Protein AF-A0AAP7LUZ5-F1 (afdb_monomer)

InterPro domains:
  IPR003675 CAAX prenyl protease 2/Lysostaphin resistance protein A-like domain [PF02517] (122-226)
  IPR052710 CAAX motif-specific protease [PTHR36435] (30-235)

Foldseek 3Di:
DQLVLLVVLLVLLVVLLCVLVCCLLPVCPVLDLVSLVVSLVSLVVSLVVSVVSLCVSCVSVPNLPDPPPDFAFPPVVLLVVLLVLLCCLVPPVCVVQPQPDDAPLLVVLLVDLVPDDLVSSLSRQQARSLSSLLSNLARSLLSNLSSVLSSPDDDDDPVSSVVSSVVSLVVSLQSQLQVQLCSSCVVVVRNSNSRSRSSLSNSLSVSCVVNVDSVSSSNSSSLVRVLSSLCSCVVSPVDPDSVSVVSVVVSVVSNVVVVVVVCVVCVVVVVVLVVVLCVVPVPDPDDPVVSVVVSVVSVVVVVSVVRTDD

Sequence (310 aa):
MTKNKLNNSAIFNMYSLIVVAFIYIFGNNNNNIWTLTGITLMAIWFFQLNQNKTKESLNEYRPMLPKREYIKIKKRYLIWIVVVTFFVKNGLLKYWFQSPSSPSNENGVEKYTADTPLFEAMMNISFLSPIVEEIIFRGLLLLVCVSIITAIARFKTNTQEKIIRNLSIGIFIVLSTLLFGLAHVIKGGDYVNIAPYAMAGAVFSILYVLTKTLLAPILLHMINNGLSTFAQYHEIGKLNFDMAVIMLCCLVAYMVITILWWGMKHSKSLDKTLNDIDKRYKNSEMSRRTAIKKIYIDITSYIKQQMITR

Solvent-accessible surface area (backbone atoms only — not comparable to full-atom values): 16382 Å² total; per-residue (Å²): 132,66,68,64,48,31,46,50,37,22,52,51,25,46,50,48,36,52,50,49,50,49,47,54,72,65,59,54,76,77,76,44,64,67,56,49,49,53,52,32,54,50,43,53,51,50,44,54,53,44,53,50,49,45,50,56,37,28,64,76,69,55,58,70,62,78,67,88,83,49,74,38,69,39,70,76,55,47,53,53,53,31,53,53,49,46,49,45,45,69,67,54,47,38,78,80,39,59,63,92,58,89,45,54,55,54,56,51,49,51,60,51,53,74,80,43,57,69,68,59,44,44,46,41,60,15,47,41,44,30,48,39,48,42,41,43,51,47,50,30,42,41,50,26,38,44,31,45,53,53,59,71,54,83,81,88,48,74,68,56,50,54,52,50,44,52,48,30,51,52,51,31,37,53,52,25,10,52,53,45,8,46,65,60,15,66,86,65,70,34,63,86,48,25,58,46,40,23,50,51,20,38,53,38,38,50,44,26,68,75,65,71,36,70,63,47,33,26,51,39,43,22,52,54,36,39,36,52,51,33,42,51,38,26,76,74,66,77,33,99,56,60,52,26,61,53,52,50,51,50,53,52,50,50,52,53,55,50,49,53,52,51,47,66,76,40,38,73,60,48,54,51,52,52,52,54,47,48,59,60,52,75,79,40,98,64,54,70,70,59,47,52,53,50,53,51,51,54,53,51,50,50,52,51,58,73,41,39,41,124

Mean predicted aligned error: 6.51 Å

Radius of gyration: 22.61 Å; Cα contacts (8 Å, |Δi|>4): 299; chains: 1; bounding box: 52×59×58 Å

Nearest PDB structures (foldseek):
  6h2f-assembly1_G  TM=1.710E-01  e=3.068E+00  Aeromonas hydrophila subsp. hydrophila AL09-71
  7n6g-assembly1_3U  TM=1.838E-01  e=4.726E+00  Chlamydomonas reinhardtii
  7a0g-assembly1_GGG  TM=1.308E-01  e=2.267E+00  Serratia marcescens

Secondary structure (DSSP, 8-state):
-HHHHHHHHHHHHHHHHHHHHHHHHHHGGG--HHHHHHHHHHHHHHHHHHHHHHHHHHHHT---SPPS---EEPHHHHHHHHHHHHHIIIIIIHHHS--SS--HHHHHHHHHHHHS-HHHHIIIIIIIHHHHHHIIIIIIHHHHHHHHHHHH----SHHHHHHHHHHHHHHHHHHHHHHHHHHHHTTTT-GGGHHHHHHHHHHHHHHHHHH-STHHHHHHHHHHHHHHHHHHHHHTTS-SS-HHHHHHHHHHHHHHHHHHHHHHHHHHHHHHHHHHHHHHHHTS---HHHHHHHHHHHHHHHHHHHHEE-

pLDDT: mean 87.43, std 10.98, range [44.12, 98.38]

Structure (mmCIF, N/CA/C/O backbone):
data_AF-A0AAP7LUZ5-F1
#
_entry.id   AF-A0AAP7LUZ5-F1
#
loop_
_atom_site.group_PDB
_atom_site.id
_atom_site.type_symbol
_atom_site.label_atom_id
_atom_site.label_alt_id
_atom_site.label_comp_id
_atom_site.label_asym_id
_atom_site.label_entity_id
_atom_site.label_seq_id
_atom_site.pdbx_PDB_ins_code
_atom_site.Cartn_x
_atom_site.Cartn_y
_atom_site.Cartn_z
_atom_site.occupancy
_atom_site.B_iso_or_equiv
_atom_site.auth_seq_id
_atom_site.auth_comp_id
_atom_site.auth_asym_id
_atom_site.auth_atom_id
_atom_site.pdbx_PDB_model_num
ATOM 1 N N . MET A 1 1 ? -19.124 29.855 9.923 1.00 50.66 1 MET A N 1
ATOM 2 C CA . MET A 1 1 ? -17.797 29.853 9.260 1.00 50.66 1 MET A CA 1
ATOM 3 C C . MET A 1 1 ? -17.299 28.445 8.859 1.00 50.66 1 MET A C 1
ATOM 5 O O . MET A 1 1 ? -16.196 28.323 8.348 1.00 50.66 1 MET A O 1
ATOM 9 N N . THR A 1 2 ? -18.125 27.395 8.984 1.00 62.50 2 THR A N 1
ATOM 10 C CA . THR A 1 2 ? -17.722 25.971 8.947 1.00 62.50 2 THR A CA 1
ATOM 11 C C . THR A 1 2 ? -17.810 25.287 7.569 1.00 62.50 2 THR A C 1
ATOM 13 O O . THR A 1 2 ? -16.970 24.458 7.236 1.00 62.50 2 THR A O 1
ATOM 16 N N . LYS A 1 3 ? -18.792 25.639 6.723 1.00 66.62 3 LYS A N 1
ATOM 17 C CA . LYS A 1 3 ? -19.000 25.001 5.401 1.00 66.62 3 LYS A CA 1
ATOM 18 C C . LYS A 1 3 ? -17.945 25.398 4.359 1.00 66.62 3 LYS A C 1
ATOM 20 O O . LYS A 1 3 ? -17.498 24.561 3.582 1.00 66.62 3 LYS A O 1
ATOM 25 N N . ASN A 1 4 ? -17.508 26.659 4.376 1.00 78.06 4 ASN A N 1
ATOM 26 C CA . ASN A 1 4 ? -16.521 27.164 3.417 1.00 78.06 4 ASN A CA 1
ATOM 27 C C . ASN A 1 4 ? -15.154 26.495 3.601 1.00 78.06 4 ASN A C 1
ATOM 29 O O . ASN A 1 4 ? -14.524 26.136 2.615 1.00 78.06 4 ASN A O 1
ATOM 33 N N . LYS A 1 5 ? -14.717 26.246 4.842 1.00 78.50 5 LYS A N 1
ATOM 34 C CA . LYS A 1 5 ? -13.450 25.545 5.108 1.00 78.50 5 LYS A CA 1
ATOM 35 C C . LYS A 1 5 ? -13.455 24.108 4.584 1.00 78.50 5 LYS A C 1
ATOM 37 O O . LYS A 1 5 ? -12.493 23.691 3.947 1.00 78.50 5 LYS A O 1
ATOM 42 N N . LEU A 1 6 ? -14.552 23.380 4.793 1.00 79.19 6 LEU A N 1
ATOM 43 C CA . LEU A 1 6 ? -14.700 22.008 4.311 1.00 79.19 6 LEU A CA 1
ATOM 44 C C . LEU A 1 6 ? -14.716 21.937 2.778 1.00 79.19 6 LEU A C 1
ATOM 46 O O . LEU A 1 6 ? -14.005 21.117 2.199 1.00 79.19 6 LEU A O 1
ATOM 50 N N . ASN A 1 7 ? -15.453 22.841 2.126 1.00 84.12 7 ASN A N 1
ATOM 51 C CA . ASN A 1 7 ? -15.442 22.971 0.668 1.00 84.12 7 ASN A CA 1
ATOM 52 C C . ASN A 1 7 ? -14.035 23.299 0.148 1.00 84.12 7 ASN A C 1
ATOM 54 O O . ASN A 1 7 ? -13.565 22.660 -0.790 1.00 84.12 7 ASN A O 1
ATOM 58 N N . ASN A 1 8 ? -13.328 24.226 0.798 1.00 87.94 8 ASN A N 1
ATOM 59 C CA . ASN A 1 8 ? -11.958 24.582 0.432 1.00 87.94 8 ASN A CA 1
ATOM 60 C C . ASN A 1 8 ? -10.999 23.395 0.596 1.00 87.94 8 ASN A C 1
ATOM 62 O O . ASN A 1 8 ? -10.154 23.169 -0.266 1.00 87.94 8 ASN A O 1
ATOM 66 N N . SER A 1 9 ? -11.142 22.602 1.664 1.00 88.12 9 SER A N 1
ATOM 67 C CA . SER A 1 9 ? -10.356 21.376 1.842 1.00 88.12 9 SER A CA 1
ATOM 68 C C . SER A 1 9 ? -10.682 20.332 0.777 1.00 88.12 9 SER A C 1
ATOM 70 O O . SER A 1 9 ? -9.773 19.650 0.316 1.00 88.12 9 SER A O 1
ATOM 72 N N . ALA A 1 10 ? -11.947 20.196 0.371 1.00 89.50 10 ALA A N 1
ATOM 73 C CA . ALA A 1 10 ? -12.336 19.270 -0.688 1.00 89.50 10 ALA A CA 1
ATOM 74 C C . ALA A 1 10 ? -11.734 19.663 -2.043 1.00 89.50 10 ALA A C 1
ATOM 76 O O . ALA A 1 10 ? -11.121 18.823 -2.701 1.00 89.50 10 ALA A O 1
ATOM 77 N N . ILE A 1 11 ? -11.827 20.945 -2.405 1.00 92.06 11 ILE A N 1
ATOM 78 C CA . ILE A 1 11 ? -11.224 21.494 -3.626 1.00 92.06 11 ILE A CA 1
ATOM 79 C C . ILE A 1 11 ? -9.702 21.310 -3.601 1.00 92.06 11 ILE A C 1
ATOM 81 O O . ILE A 1 11 ? -9.127 20.843 -4.580 1.00 92.06 11 ILE A O 1
ATOM 85 N N . PHE A 1 12 ? -9.049 21.604 -2.473 1.00 94.00 12 PHE A N 1
ATOM 86 C CA . PHE A 1 12 ? -7.600 21.450 -2.331 1.00 94.00 12 PHE A CA 1
ATOM 87 C C . PHE A 1 12 ? -7.143 19.985 -2.445 1.00 94.00 12 PHE A C 1
ATOM 89 O O . PHE A 1 12 ? -6.177 19.707 -3.159 1.00 94.00 12 PHE A O 1
ATOM 96 N N . ASN A 1 13 ? -7.868 19.046 -1.820 1.00 93.69 13 ASN A N 1
ATOM 97 C CA . ASN A 1 13 ? -7.614 17.605 -1.951 1.00 93.69 13 ASN A CA 1
ATOM 98 C C . ASN A 1 13 ? -7.730 17.153 -3.410 1.00 93.69 13 ASN A C 1
ATOM 100 O O . ASN A 1 13 ? -6.869 16.422 -3.898 1.00 93.69 13 ASN A O 1
ATOM 104 N N . MET A 1 14 ? -8.767 17.611 -4.115 1.00 95.25 14 MET A N 1
ATOM 105 C CA . MET A 1 14 ? -8.997 17.259 -5.515 1.00 95.25 14 MET A CA 1
ATOM 106 C C . MET A 1 14 ? -7.910 17.831 -6.428 1.00 95.25 14 MET A C 1
ATOM 108 O O . MET A 1 14 ? -7.353 17.100 -7.241 1.00 95.25 14 MET A O 1
ATOM 112 N N . TYR A 1 15 ? -7.554 19.105 -6.249 1.00 96.25 15 TYR A N 1
ATOM 113 C CA . TYR A 1 15 ? -6.472 19.740 -6.998 1.00 96.25 15 TYR A CA 1
ATOM 114 C C . TYR A 1 15 ? -5.144 19.011 -6.782 1.00 96.25 15 TYR A C 1
ATOM 116 O O . TYR A 1 15 ? -4.457 18.676 -7.740 1.00 96.25 15 TYR A O 1
ATOM 124 N N . SER A 1 16 ? -4.818 18.687 -5.529 1.00 96.62 16 SER A N 1
ATOM 125 C CA . SER A 1 16 ? -3.589 17.965 -5.192 1.00 96.62 16 SER A CA 1
ATOM 126 C C . SER A 1 16 ? -3.547 16.573 -5.819 1.00 96.62 16 SER A C 1
ATOM 128 O O . SER A 1 16 ? -2.511 16.178 -6.345 1.00 96.62 16 SER A O 1
ATOM 130 N N . LEU A 1 17 ? -4.666 15.838 -5.796 1.00 96.94 17 LEU A N 1
ATOM 131 C CA . LEU A 1 17 ? -4.773 14.536 -6.454 1.00 96.94 17 LEU A CA 1
ATOM 132 C C . LEU A 1 17 ? -4.509 14.657 -7.958 1.00 96.94 17 LEU A C 1
ATOM 134 O O . LEU A 1 17 ? -3.689 13.912 -8.485 1.00 96.94 17 LEU A O 1
ATOM 138 N N . ILE A 1 18 ? -5.173 15.603 -8.629 1.00 96.25 18 ILE A N 1
ATOM 139 C CA . ILE A 1 18 ? -5.043 15.807 -10.077 1.00 96.25 18 ILE A CA 1
ATOM 140 C C . ILE A 1 18 ? -3.617 16.221 -10.438 1.00 96.25 18 ILE A C 1
ATOM 142 O O . ILE A 1 18 ? -3.032 15.630 -11.338 1.00 96.25 18 ILE A O 1
ATOM 146 N N . VAL A 1 19 ? -3.035 17.189 -9.726 1.00 96.44 19 VAL A N 1
ATOM 147 C CA . VAL A 1 19 ? -1.680 17.688 -10.003 1.00 96.44 19 VAL A CA 1
ATOM 148 C C . VAL A 1 19 ? -0.634 16.599 -9.803 1.00 96.44 19 VAL A C 1
ATOM 150 O O . VAL A 1 19 ? 0.188 16.380 -10.689 1.00 96.44 19 VAL A O 1
ATOM 153 N N . VAL A 1 20 ? -0.670 15.883 -8.675 1.00 96.44 20 VAL A N 1
ATOM 154 C CA . VAL A 1 20 ? 0.307 14.818 -8.408 1.00 96.44 20 VAL A CA 1
ATOM 155 C C . VAL A 1 20 ? 0.139 13.669 -9.405 1.00 96.44 20 VAL A C 1
ATOM 157 O O . VAL A 1 20 ? 1.139 13.188 -9.931 1.00 96.44 20 VAL A O 1
ATOM 160 N N . ALA A 1 21 ? -1.097 13.267 -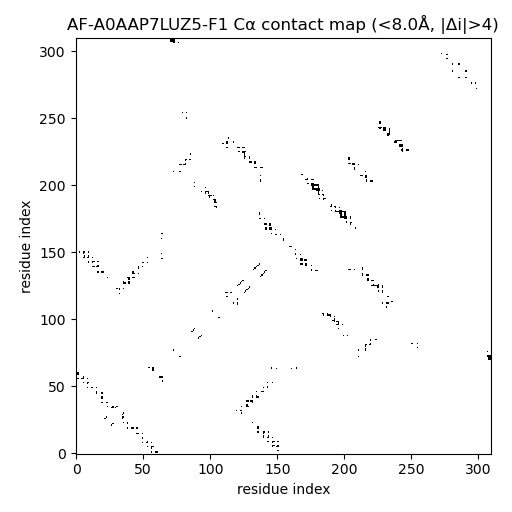9.724 1.00 94.62 21 ALA A N 1
ATOM 161 C CA . ALA A 1 21 ? -1.351 12.230 -10.724 1.00 94.62 21 ALA A CA 1
ATOM 162 C C . ALA A 1 21 ? -0.893 12.650 -12.126 1.00 94.62 21 ALA A C 1
ATOM 164 O O . ALA A 1 21 ? -0.242 11.870 -12.813 1.00 94.62 21 ALA A O 1
ATOM 165 N N . PHE A 1 22 ? -1.175 13.888 -12.536 1.00 93.25 22 PHE A N 1
ATOM 166 C CA . PHE A 1 22 ? -0.756 14.421 -13.829 1.00 93.25 22 PHE A CA 1
ATOM 167 C C . PHE A 1 22 ? 0.770 14.467 -13.942 1.00 93.25 22 PHE A C 1
ATOM 169 O O . PHE A 1 22 ? 1.335 13.951 -14.903 1.00 93.25 22 PHE A O 1
ATOM 176 N N . ILE A 1 23 ? 1.453 15.019 -12.936 1.00 93.06 23 ILE A N 1
ATOM 177 C CA . ILE A 1 23 ? 2.917 15.089 -12.940 1.00 93.06 23 ILE A CA 1
ATOM 178 C C . ILE A 1 23 ? 3.529 13.684 -12.905 1.00 93.06 23 ILE A C 1
ATOM 180 O O . ILE A 1 23 ? 4.526 13.450 -13.575 1.00 93.06 23 ILE A O 1
ATOM 184 N N . TYR A 1 24 ? 2.938 12.728 -12.187 1.00 92.19 24 TYR A N 1
ATOM 185 C CA . TYR A 1 24 ? 3.427 11.349 -12.197 1.00 92.19 24 TYR A CA 1
ATOM 186 C C . TYR A 1 24 ? 3.266 10.678 -13.570 1.00 92.19 24 TYR A C 1
ATOM 188 O O . TYR A 1 24 ? 4.224 10.116 -14.094 1.00 92.19 24 TYR A O 1
ATOM 196 N N . ILE A 1 25 ? 2.081 10.784 -14.179 1.00 86.69 25 ILE A N 1
ATOM 197 C CA . ILE A 1 25 ? 1.763 10.132 -15.458 1.00 86.69 25 ILE A CA 1
ATOM 198 C C . ILE A 1 25 ? 2.560 10.742 -16.620 1.00 86.69 25 ILE A C 1
ATOM 200 O O . ILE A 1 25 ? 3.072 10.003 -17.458 1.00 86.69 25 ILE A O 1
ATOM 204 N N . PHE A 1 26 ? 2.672 12.073 -16.680 1.00 83.88 26 PHE A N 1
ATOM 205 C CA . PHE A 1 26 ? 3.297 12.780 -17.807 1.00 83.88 26 PHE A CA 1
ATOM 206 C C . PHE A 1 26 ? 4.741 13.218 -17.542 1.00 83.88 26 PHE A C 1
ATOM 208 O O . PHE A 1 26 ? 5.519 13.378 -18.478 1.00 83.88 26 PHE A O 1
ATOM 215 N N . GLY A 1 27 ? 5.120 13.421 -16.282 1.00 79.25 27 GLY A N 1
ATOM 216 C CA . GLY A 1 27 ? 6.463 13.862 -15.904 1.00 79.25 27 GLY A CA 1
ATOM 217 C C . GLY A 1 27 ? 7.494 12.736 -15.877 1.00 79.25 27 GLY A C 1
ATOM 218 O O . GLY A 1 27 ? 8.685 13.014 -15.968 1.00 79.25 27 GLY A O 1
ATOM 219 N N . ASN A 1 28 ? 7.073 11.469 -15.817 1.00 73.06 28 ASN 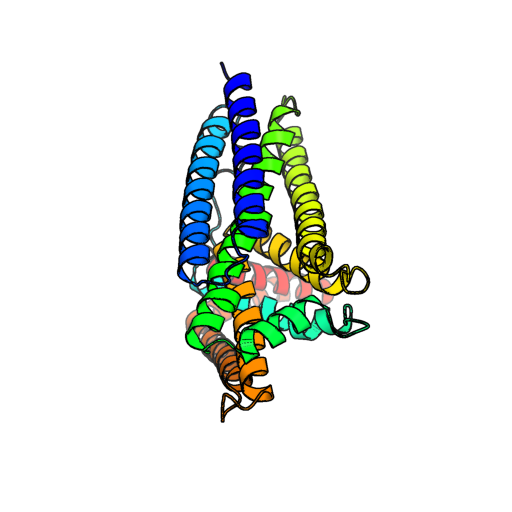A N 1
ATOM 220 C CA . ASN A 1 28 ? 7.987 10.323 -15.786 1.00 73.06 28 ASN A CA 1
ATOM 221 C C . ASN A 1 28 ? 8.485 9.875 -17.181 1.00 73.06 28 ASN A C 1
ATOM 223 O O . ASN A 1 28 ? 8.938 8.750 -17.348 1.00 73.06 28 ASN A O 1
ATOM 227 N N . ASN A 1 29 ? 8.407 10.727 -18.208 1.00 64.69 29 ASN A N 1
ATOM 228 C CA . ASN A 1 29 ? 8.772 10.345 -19.580 1.00 64.69 29 ASN A CA 1
ATOM 229 C C . ASN A 1 29 ? 10.277 10.122 -19.795 1.00 64.69 29 ASN A C 1
ATOM 231 O O . ASN A 1 29 ? 10.653 9.379 -20.696 1.00 64.69 29 ASN A O 1
ATOM 235 N N . ASN A 1 30 ? 11.134 10.727 -18.969 1.00 62.19 30 ASN A N 1
ATOM 236 C CA . ASN A 1 30 ? 12.588 10.607 -19.113 1.00 62.19 30 ASN A CA 1
ATOM 237 C C . ASN A 1 30 ? 13.176 9.413 -18.346 1.00 62.19 30 ASN A C 1
ATOM 239 O O . ASN A 1 30 ? 14.390 9.237 -18.375 1.00 62.19 30 ASN A O 1
ATOM 243 N N . ASN A 1 31 ? 12.345 8.652 -17.618 1.00 72.25 31 ASN A N 1
ATOM 244 C CA . ASN A 1 31 ? 12.727 7.526 -16.753 1.00 72.25 31 ASN A CA 1
ATOM 245 C C . ASN A 1 31 ? 13.930 7.785 -15.817 1.00 72.25 31 ASN A C 1
ATOM 247 O O . ASN A 1 31 ? 14.552 6.851 -15.324 1.00 72.25 31 ASN A O 1
ATOM 251 N N . ASN A 1 32 ? 14.256 9.052 -15.554 1.00 85.06 32 ASN A N 1
ATOM 252 C CA . ASN A 1 32 ? 15.410 9.450 -14.764 1.00 85.06 32 ASN A CA 1
ATOM 253 C C . ASN A 1 32 ? 15.063 9.387 -13.273 1.00 85.06 32 ASN A C 1
ATOM 255 O O . ASN A 1 32 ? 14.076 9.985 -12.825 1.00 85.06 32 ASN A O 1
ATOM 259 N N . ILE A 1 33 ? 15.918 8.719 -12.494 1.00 90.06 33 ILE A N 1
ATOM 260 C CA . ILE A 1 33 ? 15.777 8.596 -11.038 1.00 90.06 33 ILE A CA 1
ATOM 261 C C . ILE A 1 33 ? 15.550 9.930 -10.313 1.00 90.06 33 ILE A C 1
ATOM 263 O O . ILE A 1 33 ? 14.756 10.001 -9.371 1.00 90.06 33 ILE A O 1
ATOM 267 N N . TRP A 1 34 ? 16.189 11.014 -10.752 1.00 92.12 34 TRP A N 1
ATOM 268 C CA . TRP A 1 34 ? 16.061 12.331 -10.131 1.00 92.12 34 TRP A CA 1
ATOM 269 C C . TRP A 1 34 ? 14.681 12.940 -10.353 1.00 92.12 34 TRP A C 1
ATOM 271 O O . TRP A 1 34 ? 14.110 13.525 -9.430 1.00 92.12 34 TRP A O 1
ATOM 281 N N . THR A 1 35 ? 14.111 12.752 -11.546 1.00 91.31 35 THR A N 1
ATOM 282 C CA . THR A 1 35 ? 12.754 13.207 -11.860 1.00 91.31 35 THR A CA 1
ATOM 283 C C . THR A 1 35 ? 11.751 12.506 -10.953 1.00 91.31 35 THR A C 1
ATOM 285 O O . THR A 1 35 ? 10.979 13.170 -10.261 1.00 91.31 35 THR A O 1
ATOM 288 N N . LEU A 1 36 ? 11.811 11.176 -10.867 1.00 93.44 36 LEU A N 1
ATOM 289 C CA . LEU A 1 36 ? 10.883 10.413 -10.036 1.00 93.44 36 LEU A CA 1
ATOM 290 C C . LEU A 1 36 ? 11.096 10.665 -8.532 1.00 93.44 36 LEU A C 1
ATOM 292 O O . LEU A 1 36 ? 10.127 10.724 -7.771 1.00 93.44 36 LEU A O 1
ATOM 296 N N . THR A 1 37 ? 12.336 10.910 -8.099 1.00 95.44 37 THR A N 1
ATOM 297 C CA . THR A 1 37 ? 12.641 11.348 -6.726 1.00 95.44 37 THR A CA 1
ATOM 298 C C . THR A 1 37 ? 11.964 12.683 -6.414 1.00 95.44 37 THR A C 1
ATOM 300 O O . THR A 1 37 ? 11.289 12.804 -5.390 1.00 95.44 37 THR A O 1
ATOM 303 N N . GLY A 1 38 ? 12.071 13.670 -7.311 1.00 95.44 38 GLY A N 1
ATOM 304 C CA . GLY A 1 38 ? 11.400 14.965 -7.166 1.00 95.44 38 GLY A CA 1
ATOM 305 C C . GLY A 1 38 ? 9.878 14.829 -7.074 1.00 95.44 38 GLY A C 1
ATOM 306 O O . GLY A 1 38 ? 9.259 15.390 -6.167 1.00 95.44 38 GLY A O 1
ATOM 307 N N . ILE A 1 39 ? 9.280 14.006 -7.945 1.00 95.62 39 ILE A N 1
ATOM 308 C CA . ILE A 1 39 ? 7.841 13.695 -7.914 1.00 95.62 39 ILE A CA 1
ATOM 309 C C . ILE A 1 39 ? 7.455 13.037 -6.585 1.00 95.62 39 ILE A C 1
ATOM 311 O O . ILE A 1 39 ? 6.441 13.402 -5.992 1.00 95.62 39 ILE A O 1
ATOM 315 N N . THR A 1 40 ? 8.279 12.120 -6.076 1.00 96.75 40 THR A N 1
ATOM 316 C CA . THR A 1 40 ? 8.052 11.429 -4.798 1.00 96.75 40 THR A CA 1
ATOM 317 C C . THR A 1 40 ? 8.039 12.397 -3.622 1.00 96.75 40 THR A C 1
ATOM 319 O O . THR A 1 40 ? 7.100 12.388 -2.823 1.00 96.75 40 THR A O 1
ATOM 322 N N . LEU A 1 41 ? 9.042 13.273 -3.524 1.00 97.31 41 LEU A N 1
ATOM 323 C CA . LEU A 1 41 ? 9.116 14.279 -2.461 1.00 97.31 41 LEU A CA 1
ATOM 32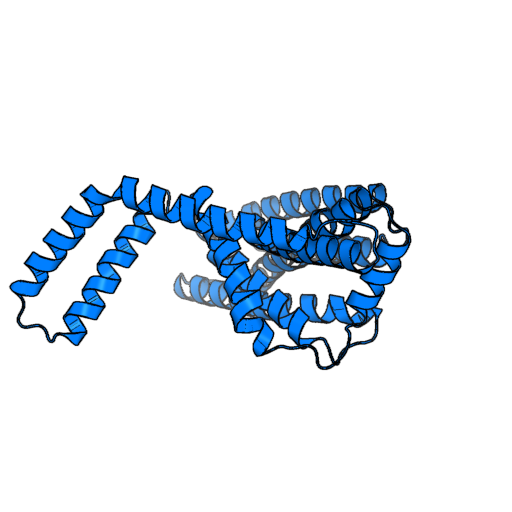4 C C . LEU A 1 41 ? 7.925 15.240 -2.516 1.00 97.31 41 LEU A C 1
ATOM 326 O O . LEU A 1 41 ? 7.302 15.521 -1.489 1.00 97.31 41 LEU A O 1
ATOM 330 N N . MET A 1 42 ? 7.559 15.685 -3.718 1.00 96.81 42 MET A N 1
ATOM 331 C CA . MET A 1 42 ? 6.398 16.539 -3.935 1.00 96.81 42 MET A CA 1
ATOM 332 C C . MET A 1 42 ? 5.092 15.828 -3.544 1.00 96.81 42 MET A C 1
ATOM 334 O O . MET A 1 42 ? 4.273 16.410 -2.833 1.00 96.81 42 MET A O 1
ATOM 338 N N . ALA A 1 43 ? 4.902 14.563 -3.929 1.00 97.25 43 ALA A N 1
ATOM 339 C CA . ALA A 1 43 ? 3.729 13.771 -3.560 1.00 97.25 43 ALA A CA 1
ATOM 340 C C . ALA A 1 43 ? 3.600 13.622 -2.033 1.00 97.25 43 ALA A C 1
ATOM 342 O O . ALA A 1 43 ? 2.514 13.826 -1.481 1.00 97.25 43 ALA A O 1
ATOM 343 N N . ILE A 1 44 ? 4.707 13.334 -1.335 1.00 96.50 44 ILE A N 1
ATOM 344 C CA . ILE A 1 44 ? 4.751 13.263 0.135 1.00 96.50 44 ILE A CA 1
ATOM 345 C C . ILE A 1 44 ? 4.341 14.604 0.745 1.00 96.50 44 ILE A C 1
ATOM 347 O O . ILE A 1 44 ? 3.505 14.638 1.653 1.00 96.50 44 ILE A O 1
ATOM 351 N N . TRP A 1 45 ? 4.894 15.705 0.236 1.00 96.81 45 TRP A N 1
ATOM 352 C CA . TRP A 1 45 ? 4.596 17.046 0.725 1.00 96.81 45 TRP A CA 1
ATOM 353 C C . TRP A 1 45 ? 3.118 17.413 0.538 1.00 96.81 45 TRP A C 1
ATOM 355 O O . TRP A 1 45 ? 2.448 17.773 1.511 1.00 96.81 45 TRP A O 1
ATOM 365 N N . PHE A 1 46 ? 2.564 17.225 -0.666 1.00 96.06 46 PHE A N 1
ATOM 366 C CA . PHE A 1 46 ? 1.136 17.431 -0.921 1.00 96.06 46 PHE A CA 1
ATOM 367 C C . PHE A 1 46 ? 0.284 16.568 0.005 1.00 96.06 46 PHE A C 1
ATOM 369 O O . PHE A 1 46 ? -0.639 17.077 0.641 1.00 96.06 46 PHE A O 1
ATOM 376 N N . PHE A 1 47 ? 0.590 15.279 0.146 1.00 94.00 47 PHE A N 1
ATOM 377 C CA . PHE A 1 47 ? -0.171 14.400 1.028 1.00 94.00 47 PHE A CA 1
ATOM 378 C C . PHE A 1 47 ? -0.188 14.891 2.483 1.00 94.00 47 PHE A C 1
ATOM 380 O O . PHE A 1 47 ? -1.253 14.937 3.104 1.00 94.00 47 PHE A O 1
ATOM 387 N N . GLN A 1 48 ? 0.958 15.317 3.020 1.00 93.00 48 GLN A N 1
ATOM 388 C CA . GLN A 1 48 ? 1.048 15.861 4.377 1.00 93.00 48 GLN A CA 1
ATOM 389 C C . GLN A 1 48 ? 0.220 17.145 4.541 1.00 93.00 48 GLN A C 1
ATOM 391 O O . GLN A 1 48 ? -0.536 17.267 5.511 1.00 93.00 48 GLN A O 1
ATOM 396 N N . LEU A 1 49 ? 0.295 18.070 3.577 1.00 93.44 49 LEU A N 1
ATOM 397 C CA . LEU A 1 49 ? -0.500 19.302 3.585 1.00 93.44 49 LEU A CA 1
ATOM 398 C C . LEU A 1 49 ? -2.008 19.022 3.553 1.00 93.44 49 LEU A C 1
ATOM 400 O O . LEU A 1 49 ? -2.760 19.574 4.362 1.00 93.44 49 LEU A O 1
ATOM 404 N N . ASN A 1 50 ? -2.451 18.132 2.662 1.00 91.62 50 ASN A N 1
ATOM 405 C CA . ASN A 1 50 ? -3.857 17.741 2.533 1.00 91.62 50 ASN A CA 1
ATOM 406 C C . ASN A 1 50 ? -4.373 17.064 3.801 1.00 91.62 50 ASN A C 1
ATOM 408 O O . ASN A 1 50 ? -5.475 17.357 4.274 1.00 91.62 50 ASN A O 1
ATOM 412 N N . GLN A 1 51 ? -3.557 16.195 4.401 1.00 88.50 51 GLN A N 1
ATOM 413 C CA . GLN A 1 51 ? -3.907 15.531 5.647 1.00 88.50 51 GLN A CA 1
ATOM 414 C C . GLN A 1 51 ? -4.101 16.544 6.786 1.00 88.50 51 GLN A C 1
ATOM 416 O O . GLN A 1 51 ? -5.044 16.408 7.568 1.00 88.50 51 GLN A O 1
ATOM 421 N N . ASN A 1 52 ? -3.243 17.562 6.883 1.00 87.50 52 ASN A N 1
ATOM 422 C CA . ASN A 1 52 ? -3.349 18.596 7.913 1.00 87.50 52 ASN A CA 1
ATOM 423 C C . ASN A 1 52 ? -4.588 19.481 7.712 1.00 87.50 52 ASN A C 1
ATOM 425 O O . ASN A 1 52 ? -5.377 19.625 8.646 1.00 87.50 52 ASN A O 1
ATOM 429 N N . LYS A 1 53 ? -4.831 19.971 6.488 1.00 86.69 53 LYS A N 1
ATOM 430 C CA . LYS A 1 53 ? -6.024 20.776 6.155 1.00 86.69 53 LYS A CA 1
ATOM 431 C C . LYS A 1 53 ? -7.336 20.015 6.359 1.00 86.69 53 LYS A C 1
ATOM 433 O O . LYS A 1 53 ? -8.300 20.563 6.897 1.00 86.69 53 LYS A O 1
ATOM 438 N N . THR A 1 54 ? -7.365 18.736 5.982 1.00 83.12 54 THR A N 1
ATOM 439 C CA . THR A 1 54 ? -8.549 17.886 6.167 1.00 83.12 54 THR A CA 1
ATOM 440 C C . THR A 1 54 ? -8.823 17.649 7.654 1.00 83.12 54 THR A C 1
ATOM 442 O O . THR A 1 54 ? -9.970 17.731 8.084 1.00 83.12 54 THR A O 1
ATOM 445 N N . LYS A 1 55 ? -7.785 17.410 8.473 1.00 81.25 55 LYS A N 1
ATOM 446 C CA . LYS A 1 55 ? -7.935 17.284 9.936 1.00 81.25 55 LYS A CA 1
ATOM 447 C C . LYS A 1 55 ? -8.476 18.564 10.565 1.00 81.25 55 LYS A C 1
ATOM 449 O O . LYS A 1 55 ? -9.379 18.476 11.387 1.00 81.25 55 LYS A O 1
ATOM 454 N N . GLU A 1 56 ? -7.944 19.723 10.189 1.00 81.19 56 GLU A N 1
ATOM 455 C CA . GLU A 1 56 ? -8.420 21.020 10.684 1.00 81.19 56 GLU A CA 1
ATOM 456 C C . GLU A 1 56 ? -9.907 21.220 10.356 1.00 81.19 56 GLU A C 1
ATOM 458 O O . GLU A 1 56 ? -10.713 21.482 11.247 1.00 81.19 56 GLU A O 1
ATOM 463 N N . SER A 1 57 ? -10.285 20.975 9.099 1.00 77.62 57 SER A N 1
ATOM 464 C CA . SER A 1 57 ? -11.661 21.143 8.618 1.00 77.62 57 SER A CA 1
ATOM 465 C C . SER A 1 57 ? -12.649 20.177 9.283 1.00 77.62 57 SER A C 1
ATOM 467 O O . SER A 1 57 ? -13.778 20.553 9.587 1.00 77.62 57 SER A O 1
ATOM 469 N N . LEU A 1 58 ? -12.234 18.930 9.536 1.00 72.12 58 LEU A N 1
ATOM 470 C CA . LEU A 1 58 ? -13.085 17.909 10.158 1.00 72.12 58 LEU A CA 1
ATOM 471 C C . LEU A 1 58 ? -13.132 17.996 11.686 1.00 72.12 58 LEU A C 1
ATOM 473 O O . LEU A 1 58 ? -14.141 17.619 12.276 1.00 72.12 58 LEU A O 1
ATOM 477 N N . ASN A 1 59 ? -12.088 18.508 12.343 1.00 68.06 59 ASN A N 1
ATOM 478 C CA . ASN A 1 59 ? -12.139 18.785 13.780 1.00 68.06 59 ASN A CA 1
ATOM 479 C C . ASN A 1 59 ? -13.236 19.813 14.104 1.00 68.06 59 ASN A C 1
ATOM 481 O O . ASN A 1 59 ? -13.896 19.689 15.133 1.00 68.06 59 ASN A O 1
ATOM 485 N N . GLU A 1 60 ? -13.482 20.770 13.202 1.00 60.78 60 GLU A N 1
ATOM 486 C CA . GLU A 1 60 ? -14.555 21.766 13.328 1.00 60.78 60 GLU A CA 1
ATOM 487 C C . GLU A 1 60 ? -15.957 21.182 13.023 1.00 60.78 60 GLU A C 1
ATOM 489 O O . GLU A 1 60 ? -16.954 21.673 13.549 1.00 60.78 60 GLU A O 1
ATOM 494 N N . TYR A 1 61 ? -16.057 20.110 12.217 1.00 50.62 61 TYR A N 1
ATOM 495 C CA . TYR A 1 61 ? -17.329 19.539 11.719 1.00 50.62 61 TYR A CA 1
ATOM 496 C C . TYR A 1 61 ? -17.792 18.240 12.417 1.00 50.62 61 TYR A C 1
ATOM 498 O O . TYR A 1 61 ? -18.740 17.600 11.969 1.00 50.62 61 TYR A O 1
ATOM 506 N N . ARG A 1 62 ? -17.174 17.885 13.553 1.00 56.41 62 ARG A N 1
ATOM 507 C CA . ARG A 1 62 ? -17.128 16.537 14.167 1.00 56.41 62 ARG A CA 1
ATOM 508 C C . ARG A 1 62 ? -16.247 15.555 13.367 1.00 56.41 62 ARG A C 1
ATOM 510 O O . ARG A 1 62 ? -16.301 15.510 12.140 1.00 56.41 62 ARG A O 1
ATOM 517 N N . PRO A 1 63 ? -15.427 14.736 14.055 1.00 50.50 63 PRO A N 1
ATOM 518 C CA . PRO A 1 63 ? -14.371 13.951 13.422 1.00 50.50 63 PRO A CA 1
ATOM 519 C C . PRO A 1 63 ? -14.932 12.756 12.638 1.00 50.50 63 PRO A C 1
ATOM 521 O O . PRO A 1 63 ? -15.111 11.664 13.171 1.00 50.50 63 PRO A O 1
ATOM 524 N N . MET A 1 64 ? -15.161 12.964 11.342 1.00 49.94 64 MET A N 1
ATOM 525 C CA . MET A 1 64 ? -15.510 11.903 10.389 1.00 49.94 64 MET A CA 1
ATOM 526 C C . MET A 1 64 ? -14.314 11.034 9.992 1.00 4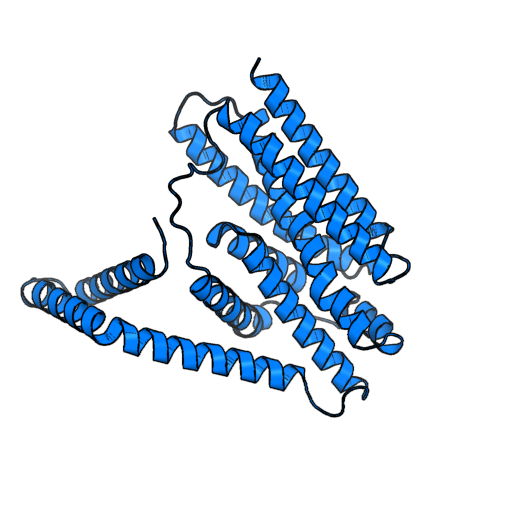9.94 64 MET A C 1
ATOM 528 O O . MET A 1 64 ? -14.469 9.858 9.650 1.00 49.94 64 MET A O 1
ATOM 532 N N . LEU A 1 65 ? -13.104 11.589 10.108 1.00 50.50 65 LEU A N 1
ATOM 533 C CA . LEU A 1 65 ? -11.905 10.778 10.265 1.00 50.50 65 LEU A CA 1
ATOM 534 C C . LEU A 1 65 ? -11.997 10.115 11.636 1.00 50.50 65 LEU A C 1
ATOM 536 O O . LEU A 1 65 ? -12.289 10.816 12.603 1.00 50.50 65 LEU A O 1
ATOM 540 N N . PRO A 1 66 ? -11.774 8.799 11.756 1.00 44.47 66 PRO A N 1
ATOM 541 C CA . PRO A 1 66 ? -12.104 8.121 12.994 1.00 44.47 66 PRO A CA 1
ATOM 542 C C . PRO A 1 66 ? -11.429 8.803 14.212 1.00 44.47 66 PRO A C 1
ATOM 544 O O . PRO A 1 66 ? -10.317 9.344 14.134 1.00 44.47 66 PRO A O 1
ATOM 547 N N . LYS A 1 67 ? -12.149 8.892 15.333 1.00 44.12 67 LYS A N 1
ATOM 548 C CA . LYS A 1 67 ? -11.636 9.539 16.547 1.00 44.12 67 LYS A CA 1
ATOM 549 C C . LYS A 1 67 ? -10.332 8.876 16.988 1.00 44.12 67 LYS A C 1
ATOM 551 O O . LYS A 1 67 ? -10.189 7.659 16.917 1.00 44.12 67 LYS A O 1
ATOM 556 N N . ARG A 1 68 ? -9.399 9.711 17.448 1.00 44.94 68 ARG A N 1
ATOM 557 C CA . ARG A 1 68 ? -8.001 9.413 17.796 1.00 44.94 68 ARG A CA 1
ATOM 558 C C . ARG A 1 68 ? -7.753 8.334 18.867 1.00 44.94 68 ARG A C 1
ATOM 560 O O . ARG A 1 68 ? -6.587 8.061 19.122 1.00 44.94 68 ARG A O 1
ATOM 567 N N . GLU A 1 69 ? -8.766 7.672 19.423 1.00 46.09 69 GLU A N 1
ATOM 568 C CA . GLU A 1 69 ? -8.619 6.565 20.393 1.00 46.09 69 GLU A CA 1
ATOM 569 C C . GLU A 1 69 ? -8.192 5.238 19.726 1.00 46.09 69 GLU A C 1
ATOM 571 O O . GLU A 1 69 ? -8.715 4.157 19.992 1.00 46.09 69 GLU A O 1
ATOM 576 N N . TYR A 1 70 ? -7.280 5.309 18.759 1.00 53.56 70 TYR A N 1
ATOM 577 C CA . TYR A 1 70 ? -7.000 4.195 17.870 1.00 53.56 70 TYR A CA 1
ATOM 578 C C . TYR A 1 70 ? -6.145 3.121 18.521 1.00 53.56 70 TYR A C 1
ATOM 580 O O . TYR A 1 70 ? -4.961 3.318 18.770 1.00 53.56 70 TYR A O 1
ATOM 588 N N . ILE A 1 71 ? -6.719 1.923 18.550 1.00 54.88 71 ILE A N 1
ATOM 589 C CA . ILE A 1 71 ? -6.025 0.648 18.390 1.00 54.88 71 ILE A CA 1
ATOM 590 C C . ILE A 1 71 ? -5.023 0.768 17.221 1.00 54.88 71 ILE A C 1
ATOM 592 O O . ILE A 1 71 ? -5.396 0.617 16.053 1.00 54.88 71 ILE A O 1
ATOM 596 N N . LYS A 1 72 ? -3.760 1.086 17.520 1.00 74.12 72 LYS A N 1
ATOM 597 C CA . LYS A 1 72 ? -2.665 1.122 16.540 1.00 74.12 72 LYS A CA 1
ATOM 598 C C . LYS A 1 72 ? -1.999 -0.243 16.506 1.00 74.12 72 LYS A C 1
ATOM 600 O O . LYS A 1 72 ? -1.648 -0.784 17.549 1.00 74.12 72 LYS A O 1
ATOM 605 N N . ILE A 1 73 ? -1.801 -0.798 15.317 1.00 83.38 73 ILE A N 1
ATOM 606 C CA . ILE A 1 73 ? -1.052 -2.047 15.164 1.00 83.38 73 ILE A CA 1
ATOM 607 C C . ILE A 1 73 ? 0.424 -1.750 15.458 1.00 83.38 73 ILE A C 1
ATOM 609 O O . ILE A 1 73 ? 1.001 -0.824 14.883 1.00 83.38 73 ILE A O 1
ATOM 613 N N . LYS A 1 74 ? 1.053 -2.516 16.357 1.00 86.31 74 LYS A N 1
ATOM 614 C CA . LYS A 1 74 ? 2.492 -2.368 16.636 1.00 86.31 74 LYS A CA 1
ATOM 615 C C . LYS A 1 74 ? 3.281 -2.659 15.360 1.00 86.31 74 LYS A C 1
ATOM 617 O O . LYS A 1 74 ? 3.005 -3.647 14.681 1.00 86.31 74 LYS A O 1
ATOM 622 N N . LYS A 1 75 ? 4.316 -1.856 15.084 1.00 82.88 75 LYS A N 1
ATOM 623 C CA . LYS A 1 75 ? 5.120 -1.913 13.844 1.00 82.88 75 LYS A CA 1
ATOM 624 C C . LYS A 1 75 ? 5.550 -3.333 13.441 1.00 82.88 75 LYS A C 1
ATOM 626 O O . LYS A 1 75 ? 5.439 -3.683 12.276 1.00 82.88 75 LYS A O 1
ATOM 631 N N . ARG A 1 76 ? 5.961 -4.178 14.395 1.00 81.75 76 ARG A N 1
ATOM 632 C CA . ARG A 1 76 ? 6.365 -5.570 14.111 1.00 81.75 76 ARG A CA 1
ATOM 633 C C . ARG A 1 76 ? 5.265 -6.420 13.462 1.00 81.75 76 ARG A C 1
ATOM 635 O O . ARG A 1 76 ? 5.556 -7.217 12.585 1.00 81.75 76 ARG A O 1
ATOM 642 N N . TYR A 1 77 ? 4.004 -6.220 13.848 1.00 89.56 77 TYR A N 1
ATOM 643 C CA . TYR A 1 77 ? 2.883 -6.959 13.264 1.00 89.56 77 TYR A CA 1
ATOM 644 C C . TYR A 1 77 ? 2.400 -6.342 11.953 1.00 89.56 77 TYR A C 1
ATOM 646 O O . TYR A 1 77 ? 1.699 -7.004 11.198 1.00 89.56 77 TYR A O 1
ATOM 654 N N . LEU A 1 78 ? 2.782 -5.095 11.658 1.00 91.00 78 LEU A N 1
ATOM 655 C CA . LEU A 1 78 ? 2.542 -4.504 10.346 1.00 91.00 78 LEU A CA 1
ATOM 656 C C . LEU A 1 78 ? 3.265 -5.307 9.264 1.00 91.00 78 LEU A C 1
ATOM 658 O O . LEU A 1 78 ? 2.657 -5.657 8.261 1.00 91.00 78 LEU A O 1
ATOM 662 N N . ILE A 1 79 ? 4.536 -5.644 9.510 1.00 91.75 79 ILE A N 1
ATOM 663 C CA . ILE A 1 79 ? 5.347 -6.447 8.589 1.00 91.75 79 ILE A CA 1
ATOM 664 C C . ILE A 1 79 ? 4.722 -7.834 8.415 1.00 91.75 79 ILE A C 1
ATOM 666 O O . ILE A 1 79 ? 4.580 -8.289 7.289 1.00 91.75 79 ILE A O 1
ATOM 670 N N . TRP A 1 80 ? 4.247 -8.469 9.493 1.00 92.94 80 TRP A N 1
ATOM 671 C CA . TRP A 1 80 ? 3.534 -9.749 9.392 1.00 92.94 80 TRP A CA 1
ATOM 672 C C . TRP A 1 80 ? 2.302 -9.659 8.497 1.00 92.94 80 TRP A C 1
ATOM 674 O O . TRP A 1 80 ? 2.118 -10.501 7.626 1.00 92.94 80 TRP A O 1
ATOM 684 N N . ILE A 1 81 ? 1.470 -8.631 8.686 1.00 93.81 81 ILE A N 1
ATOM 685 C CA . ILE A 1 81 ? 0.278 -8.430 7.857 1.00 93.81 81 ILE A CA 1
ATOM 686 C C . ILE A 1 81 ? 0.683 -8.240 6.393 1.00 93.81 81 ILE A C 1
ATOM 688 O O . ILE A 1 81 ? 0.064 -8.844 5.523 1.00 93.81 81 ILE A O 1
ATOM 692 N N . VAL A 1 82 ? 1.723 -7.450 6.115 1.00 95.44 82 VAL A N 1
ATOM 693 C CA . VAL A 1 82 ? 2.237 -7.238 4.754 1.00 95.44 82 VAL A CA 1
ATOM 694 C C . VAL A 1 82 ? 2.704 -8.553 4.130 1.00 95.44 82 VAL A C 1
ATOM 696 O O . VAL A 1 82 ? 2.257 -8.885 3.037 1.00 95.44 82 VAL A O 1
ATOM 699 N N . VAL A 1 83 ? 3.531 -9.333 4.827 1.00 94.94 83 VAL A N 1
ATOM 700 C CA . VAL A 1 83 ? 4.072 -10.595 4.301 1.00 94.94 83 VAL A CA 1
ATOM 701 C C . VAL A 1 83 ? 2.975 -11.648 4.117 1.00 94.94 83 VAL A C 1
ATOM 703 O O . VAL A 1 83 ? 2.913 -12.299 3.079 1.00 94.94 83 VAL A O 1
ATOM 706 N N . VAL A 1 84 ? 2.038 -11.776 5.060 1.00 94.56 84 VAL A N 1
ATOM 707 C CA . VAL A 1 84 ? 0.873 -12.663 4.894 1.00 94.56 84 VAL A CA 1
ATOM 708 C C . VAL A 1 84 ? 0.019 -12.218 3.707 1.00 94.56 84 VAL A C 1
ATOM 710 O O . VAL A 1 84 ? -0.377 -13.049 2.895 1.00 94.56 84 VAL A O 1
ATOM 713 N N . THR A 1 85 ? -0.231 -10.914 3.561 1.00 95.69 85 THR A N 1
ATOM 714 C CA . THR A 1 85 ? -0.994 -10.380 2.420 1.00 95.69 85 THR A CA 1
ATOM 715 C C . THR A 1 85 ? -0.271 -10.648 1.102 1.00 95.69 85 THR A C 1
ATOM 717 O O . THR A 1 85 ? -0.920 -10.992 0.118 1.00 95.69 85 THR A O 1
ATOM 720 N N . PHE A 1 86 ? 1.062 -10.560 1.084 1.00 95.38 86 PHE A N 1
ATOM 721 C CA . PHE A 1 86 ? 1.884 -10.917 -0.068 1.00 95.38 86 PHE A CA 1
ATOM 722 C C . PHE A 1 86 ? 1.672 -12.375 -0.491 1.00 95.38 86 PHE A C 1
ATOM 724 O O . PHE A 1 86 ? 1.383 -12.623 -1.662 1.00 95.38 86 PHE A O 1
ATOM 731 N N . PHE A 1 87 ? 1.742 -13.324 0.448 1.00 94.19 87 PHE A N 1
ATOM 732 C CA . PHE A 1 87 ? 1.518 -14.743 0.152 1.00 94.19 87 PHE A CA 1
ATOM 733 C C . PHE A 1 87 ? 0.072 -15.042 -0.245 1.00 94.19 87 PHE A C 1
ATOM 735 O O . PHE A 1 87 ? -0.155 -15.802 -1.178 1.00 94.19 87 PHE A O 1
ATOM 742 N N . VAL A 1 88 ? -0.917 -14.419 0.400 1.00 92.81 88 VAL A N 1
ATOM 743 C CA . VAL A 1 88 ? -2.329 -14.575 0.010 1.00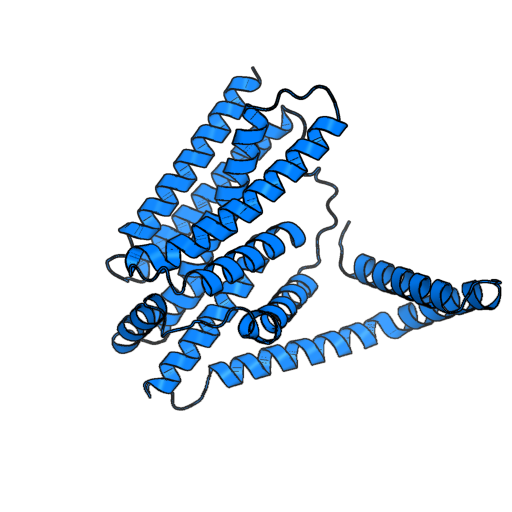 92.81 88 VAL A CA 1
ATOM 744 C C . VAL A 1 88 ? -2.560 -14.043 -1.406 1.00 92.81 88 VAL A C 1
ATOM 746 O O . VAL A 1 88 ? -3.185 -14.721 -2.220 1.00 92.81 88 VAL A O 1
ATOM 749 N N . LYS A 1 89 ? -2.024 -12.862 -1.735 1.00 92.19 89 LYS A N 1
ATOM 750 C CA . LYS A 1 89 ? -2.138 -12.264 -3.071 1.00 92.19 89 LYS A CA 1
ATOM 751 C C . LYS A 1 89 ? -1.477 -13.145 -4.134 1.00 92.19 89 LYS A C 1
ATOM 753 O O . LYS A 1 89 ? -2.124 -13.498 -5.113 1.00 92.19 89 LYS A O 1
ATOM 758 N N . ASN A 1 90 ? -0.208 -13.503 -3.944 1.00 88.44 90 ASN A N 1
ATOM 759 C CA . ASN A 1 90 ? 0.574 -14.212 -4.962 1.00 88.44 90 ASN A CA 1
ATOM 760 C C . ASN A 1 90 ? 0.320 -15.724 -4.999 1.00 88.44 90 ASN A C 1
ATOM 762 O O . ASN A 1 90 ? 0.549 -16.343 -6.032 1.00 88.44 90 ASN A O 1
ATOM 766 N N . GLY A 1 91 ? -0.160 -16.308 -3.901 1.00 85.88 91 GLY A N 1
ATOM 767 C CA . GLY A 1 91 ? -0.407 -17.741 -3.772 1.00 85.88 91 GLY A CA 1
ATOM 768 C C . GLY A 1 91 ? -1.870 -18.148 -3.907 1.00 85.88 91 GLY A C 1
ATOM 769 O O . GLY A 1 91 ? -2.131 -19.187 -4.483 1.00 85.88 91 GLY A O 1
ATOM 770 N N . LEU A 1 92 ? -2.839 -17.377 -3.402 1.00 83.31 92 LEU A N 1
ATOM 771 C CA . LEU A 1 92 ? -4.262 -17.711 -3.567 1.00 83.31 92 LEU A CA 1
ATOM 772 C C . LEU A 1 92 ? -4.873 -16.906 -4.705 1.00 83.31 92 LEU A C 1
ATOM 774 O O . LEU A 1 92 ? -5.394 -17.483 -5.650 1.00 83.31 92 LEU A O 1
ATOM 778 N N . LEU A 1 93 ? -4.790 -15.576 -4.641 1.00 82.69 93 LEU A N 1
ATOM 779 C CA . LEU A 1 93 ? -5.542 -14.717 -5.557 1.00 82.69 93 LEU A CA 1
ATOM 780 C C . LEU A 1 93 ? -4.993 -14.743 -6.992 1.00 82.69 93 LEU A C 1
ATOM 782 O O . LEU A 1 93 ? -5.782 -14.712 -7.932 1.00 82.69 93 LEU A O 1
ATOM 786 N N . LYS A 1 94 ? -3.674 -14.887 -7.184 1.00 82.06 94 LYS A N 1
ATOM 787 C CA . LYS A 1 94 ? -3.057 -14.974 -8.521 1.00 82.06 94 LYS A CA 1
ATOM 788 C C . LYS A 1 94 ? -3.662 -16.087 -9.386 1.00 82.06 94 LYS A C 1
ATOM 790 O O . LYS A 1 94 ? -3.827 -15.872 -10.578 1.00 82.06 94 LYS A O 1
ATOM 795 N N . TYR A 1 95 ? -4.045 -17.231 -8.810 1.00 83.00 95 TYR A N 1
ATOM 796 C CA . TYR A 1 95 ? -4.676 -18.323 -9.568 1.00 83.00 95 TYR A CA 1
ATOM 797 C C . TYR A 1 95 ? -6.067 -17.972 -10.102 1.00 83.00 95 TYR A C 1
ATOM 799 O O . TYR A 1 95 ? -6.457 -18.482 -11.144 1.00 83.00 95 TYR A O 1
ATOM 807 N N . TRP A 1 96 ? -6.800 -17.097 -9.414 1.00 82.62 96 TRP A N 1
ATOM 808 C CA . TRP A 1 96 ? -8.150 -16.690 -9.816 1.00 82.62 96 TRP A CA 1
ATOM 809 C C . TRP A 1 96 ? -8.152 -15.534 -10.820 1.00 82.62 96 TRP A C 1
ATOM 811 O O . TRP A 1 96 ? -9.122 -15.366 -11.550 1.00 82.62 96 TRP A O 1
ATOM 821 N N . PHE A 1 97 ? -7.081 -14.738 -10.853 1.00 81.56 97 PHE A N 1
ATOM 822 C CA . PHE A 1 97 ? -6.970 -13.522 -11.665 1.00 81.56 97 PHE A CA 1
ATOM 823 C C . PHE A 1 97 ? -5.738 -13.562 -12.576 1.00 81.56 97 PHE A C 1
ATOM 825 O O . PHE A 1 97 ? -5.025 -12.566 -12.709 1.00 81.56 97 PHE A O 1
ATOM 832 N N . GLN A 1 98 ? -5.457 -14.729 -13.158 1.00 77.94 98 GLN A N 1
ATOM 833 C CA . GLN A 1 98 ? -4.347 -14.888 -14.094 1.00 77.94 98 GLN A CA 1
ATOM 834 C C . GLN A 1 98 ? -4.535 -13.985 -15.312 1.00 77.94 98 GLN A C 1
ATOM 836 O O . GLN A 1 98 ? -5.654 -13.758 -15.776 1.00 77.94 98 GLN A O 1
ATOM 841 N N . SER A 1 99 ? -3.417 -13.476 -15.821 1.00 76.56 99 SER A N 1
ATOM 842 C CA . SER A 1 99 ? -3.419 -12.707 -17.055 1.00 76.56 99 SER A CA 1
ATOM 843 C C . SER A 1 99 ? -3.644 -13.656 -18.236 1.00 76.56 99 SER A C 1
ATOM 845 O O . SER A 1 99 ? -2.898 -14.629 -18.357 1.00 76.56 99 SER A O 1
ATOM 847 N N . PRO A 1 100 ? -4.640 -13.419 -19.106 1.00 73.69 100 PRO A N 1
ATOM 848 C CA . PRO A 1 100 ? -4.863 -14.243 -20.297 1.00 73.69 100 PRO A CA 1
ATOM 849 C C . PRO A 1 100 ? -3.770 -14.069 -21.366 1.00 73.69 100 PRO A C 1
ATOM 851 O O . PRO A 1 100 ? -3.699 -14.864 -22.298 1.00 73.69 100 PRO A O 1
ATOM 854 N N . SER A 1 101 ? -2.937 -13.030 -21.258 1.00 78.19 101 SER A N 1
ATOM 855 C CA . SER A 1 101 ? -1.821 -12.742 -22.169 1.00 78.19 101 SER A CA 1
ATOM 856 C C . SER A 1 101 ? -0.693 -11.994 -21.448 1.00 78.19 101 SER A C 1
ATOM 858 O O . SER A 1 101 ? -0.892 -11.549 -20.314 1.00 78.19 101 SER A O 1
ATOM 860 N N . SER A 1 102 ? 0.475 -11.856 -22.088 1.00 78.31 102 SER A N 1
ATOM 861 C CA . SER A 1 102 ? 1.603 -11.064 -21.573 1.00 78.31 102 SER A CA 1
ATOM 862 C C . SER A 1 102 ? 1.213 -9.583 -21.455 1.00 78.31 102 SER A C 1
ATOM 864 O O . SER A 1 102 ? 0.991 -8.941 -22.487 1.00 78.31 102 SER A O 1
ATOM 866 N N . PRO A 1 103 ? 1.111 -9.024 -20.235 1.00 81.69 103 PRO A N 1
ATOM 867 C CA . PRO A 1 103 ? 0.654 -7.657 -20.032 1.00 81.69 103 PRO A CA 1
ATOM 868 C C . PRO A 1 103 ? 1.562 -6.613 -20.682 1.00 81.69 103 PRO A C 1
ATOM 870 O O . PRO A 1 103 ? 2.782 -6.640 -20.523 1.00 81.69 103 PRO A O 1
ATOM 873 N N . SER A 1 104 ? 0.983 -5.592 -21.317 1.00 81.25 104 SER A N 1
ATOM 874 C CA . SER A 1 104 ? 1.755 -4.503 -21.938 1.00 81.25 104 SER A CA 1
ATOM 875 C C . SER A 1 104 ? 2.644 -3.756 -20.943 1.00 81.25 104 SER A C 1
ATOM 877 O O . SER A 1 104 ? 3.692 -3.228 -21.308 1.00 81.25 104 SER A O 1
ATOM 879 N N . ASN A 1 105 ? 2.208 -3.677 -19.683 1.00 81.19 105 ASN A N 1
ATOM 880 C CA . ASN A 1 105 ? 2.980 -3.049 -18.617 1.00 81.19 105 ASN A CA 1
ATOM 881 C C . ASN A 1 105 ? 4.233 -3.868 -18.271 1.00 81.19 105 ASN A C 1
ATOM 883 O O . ASN A 1 105 ? 5.276 -3.279 -18.012 1.00 81.19 105 ASN A O 1
ATOM 887 N N . GLU A 1 106 ? 4.151 -5.200 -18.319 1.00 82.31 106 GLU A N 1
ATOM 888 C CA . GLU A 1 106 ? 5.304 -6.089 -18.131 1.00 82.31 106 GLU A CA 1
ATOM 889 C C . GLU A 1 106 ? 6.313 -5.888 -19.266 1.00 82.31 106 GLU A C 1
ATOM 891 O O . GLU A 1 106 ? 7.461 -5.552 -18.996 1.00 82.31 106 GLU A O 1
ATOM 896 N N . ASN A 1 107 ? 5.851 -5.849 -20.521 1.00 84.25 107 ASN A N 1
ATOM 897 C CA . ASN A 1 107 ? 6.698 -5.518 -21.678 1.00 84.25 107 ASN A CA 1
ATOM 898 C C . ASN A 1 107 ? 7.379 -4.135 -21.551 1.00 84.25 107 ASN A C 1
ATOM 900 O O . ASN A 1 107 ? 8.481 -3.912 -22.055 1.00 84.25 107 ASN A O 1
ATOM 904 N N . GLY A 1 108 ? 6.708 -3.163 -20.921 1.00 83.88 108 GLY A N 1
ATOM 905 C CA . GLY A 1 108 ? 7.276 -1.842 -20.643 1.00 83.88 108 GLY A CA 1
ATOM 906 C C . GLY A 1 108 ? 8.397 -1.892 -19.603 1.00 83.88 108 GLY A C 1
ATOM 907 O O . GLY A 1 108 ? 9.429 -1.241 -19.778 1.00 83.88 108 GLY A O 1
ATOM 908 N N . VAL A 1 109 ? 8.209 -2.692 -18.552 1.00 85.31 109 VAL A N 1
ATOM 909 C CA . VAL A 1 109 ? 9.226 -2.958 -17.528 1.00 85.31 109 VAL A CA 1
ATOM 910 C C . VAL A 1 109 ? 10.413 -3.700 -18.139 1.00 85.31 109 VAL A C 1
ATOM 912 O O . VAL A 1 109 ? 11.544 -3.261 -17.955 1.00 85.31 109 VAL A O 1
ATOM 915 N N . GLU A 1 110 ? 10.178 -4.746 -18.930 1.00 86.88 110 GLU A N 1
ATOM 916 C CA . GLU A 1 110 ? 11.221 -5.508 -19.627 1.00 86.88 110 GLU A CA 1
ATOM 917 C C . GLU A 1 110 ? 12.131 -4.596 -20.451 1.00 86.88 110 GLU A C 1
ATOM 919 O O . GLU A 1 110 ? 13.341 -4.552 -20.216 1.00 86.88 110 GLU A O 1
ATOM 924 N N . LYS A 1 111 ? 11.547 -3.782 -21.343 1.00 87.75 111 LYS A N 1
ATOM 925 C CA . LYS A 1 111 ? 12.292 -2.816 -22.168 1.00 87.75 111 LYS A CA 1
ATOM 926 C C . LYS A 1 111 ? 13.121 -1.857 -21.323 1.00 87.75 111 LYS A C 1
ATOM 928 O O . LYS A 1 111 ? 14.280 -1.609 -21.625 1.00 87.75 111 LYS A O 1
ATOM 933 N N . TYR A 1 112 ? 12.544 -1.338 -20.244 1.00 89.00 112 TYR A N 1
ATOM 934 C CA . TYR A 1 112 ? 13.261 -0.432 -19.357 1.00 89.00 112 TYR A CA 1
ATOM 935 C C . TYR A 1 112 ? 14.424 -1.129 -18.630 1.00 89.00 112 TYR A C 1
ATOM 937 O O . TYR A 1 112 ? 15.525 -0.586 -18.559 1.00 89.00 112 TYR A O 1
ATOM 945 N N . THR A 1 113 ? 14.226 -2.346 -18.122 1.00 90.88 113 THR A N 1
ATOM 946 C CA . THR A 1 113 ? 15.278 -3.107 -17.421 1.00 90.88 113 THR A CA 1
ATOM 947 C C . THR A 1 113 ? 16.393 -3.608 -18.345 1.00 90.88 113 THR A C 1
ATOM 949 O O . THR A 1 113 ? 17.538 -3.756 -17.899 1.00 90.88 113 THR A O 1
ATOM 952 N N . ALA A 1 114 ? 16.104 -3.810 -19.635 1.00 90.31 114 ALA A N 1
ATOM 953 C CA . ALA A 1 114 ? 17.086 -4.196 -20.645 1.00 90.31 114 ALA A CA 1
ATOM 954 C C . ALA A 1 114 ? 18.204 -3.151 -20.800 1.00 90.31 114 ALA A C 1
ATOM 956 O O . ALA A 1 114 ? 19.376 -3.523 -20.860 1.00 90.31 114 ALA A O 1
ATOM 957 N N . ASP A 1 115 ? 17.875 -1.863 -20.700 1.00 90.31 115 ASP A N 1
ATOM 958 C CA . ASP A 1 115 ? 18.832 -0.765 -20.910 1.00 90.31 115 ASP A CA 1
ATOM 959 C C . ASP A 1 115 ? 19.283 -0.075 -19.612 1.00 90.31 115 ASP A C 1
ATOM 961 O O . ASP A 1 115 ? 20.218 0.724 -19.613 1.00 90.31 115 ASP A O 1
ATOM 965 N N . THR A 1 116 ? 18.669 -0.412 -18.476 1.00 92.19 116 THR A N 1
ATOM 966 C CA . THR A 1 116 ? 18.916 0.276 -17.199 1.00 92.19 116 THR A CA 1
ATOM 967 C C . THR A 1 116 ? 19.778 -0.566 -16.244 1.00 92.19 116 THR A C 1
ATOM 969 O O . THR A 1 116 ? 19.639 -1.797 -16.192 1.00 92.19 116 THR A O 1
ATOM 972 N N . PRO A 1 117 ? 20.674 0.039 -15.441 1.00 94.12 117 PRO A N 1
ATOM 973 C CA . PRO A 1 117 ? 21.349 -0.657 -14.347 1.00 94.12 117 PRO A CA 1
ATOM 974 C C . PRO A 1 117 ? 20.382 -1.083 -13.231 1.00 94.12 117 PRO A C 1
ATOM 976 O O . PRO A 1 117 ? 19.446 -0.361 -12.895 1.00 94.12 117 PRO A O 1
ATOM 979 N N . LEU A 1 118 ? 20.654 -2.223 -12.584 1.00 94.38 118 LEU A N 1
ATOM 980 C CA . LEU A 1 118 ? 19.782 -2.792 -11.543 1.00 94.38 118 LEU A CA 1
ATOM 981 C C . LEU A 1 118 ? 19.446 -1.803 -10.424 1.00 94.38 118 LEU A C 1
ATOM 983 O O . LEU A 1 118 ? 18.304 -1.746 -9.980 1.00 94.38 118 LEU A O 1
ATOM 987 N N . PHE A 1 119 ? 20.428 -1.029 -9.958 1.00 94.62 119 PHE A N 1
ATOM 988 C CA . PHE A 1 119 ? 20.205 -0.066 -8.882 1.00 94.62 119 PHE A CA 1
ATOM 989 C C . PHE A 1 119 ? 19.154 0.983 -9.265 1.00 94.62 119 PHE A C 1
ATOM 991 O O . PHE A 1 119 ? 18.221 1.228 -8.502 1.00 94.62 119 PHE A O 1
ATOM 998 N N . GLU A 1 120 ? 19.266 1.561 -10.460 1.00 94.56 120 GLU A N 1
ATOM 999 C CA . GLU A 1 120 ? 18.316 2.560 -10.947 1.00 94.56 120 GLU A CA 1
ATOM 1000 C C . GLU A 1 120 ? 16.933 1.949 -11.195 1.00 94.56 120 GLU A C 1
ATOM 1002 O O . GLU A 1 120 ? 15.922 2.533 -10.801 1.00 94.56 120 GLU A O 1
ATOM 1007 N N . ALA A 1 121 ? 16.868 0.735 -11.749 1.00 94.69 121 ALA A N 1
ATOM 1008 C CA . ALA A 1 121 ? 15.603 0.026 -11.909 1.00 94.69 121 ALA A CA 1
ATOM 1009 C C . ALA A 1 121 ? 14.927 -0.280 -10.568 1.00 94.69 121 ALA A C 1
ATOM 1011 O O . ALA A 1 121 ? 13.732 -0.035 -10.418 1.00 94.69 121 ALA A O 1
ATOM 1012 N N . MET A 1 122 ? 15.686 -0.728 -9.566 1.00 95.75 122 MET A N 1
ATOM 1013 C CA . MET A 1 122 ? 15.171 -0.949 -8.215 1.00 95.75 122 MET A CA 1
ATOM 1014 C C . MET A 1 122 ? 14.642 0.346 -7.604 1.00 95.75 122 MET A C 1
ATOM 1016 O O . MET A 1 122 ? 13.536 0.363 -7.068 1.00 95.75 122 MET A O 1
ATOM 1020 N N . MET A 1 123 ? 15.391 1.443 -7.705 1.00 95.75 123 MET A N 1
ATOM 1021 C CA . MET A 1 123 ? 14.939 2.733 -7.189 1.00 95.75 123 MET A CA 1
ATOM 1022 C C . MET A 1 123 ? 13.653 3.195 -7.876 1.00 95.75 123 MET A C 1
ATOM 1024 O O . MET A 1 123 ? 12.709 3.574 -7.183 1.00 95.75 123 MET A O 1
ATOM 1028 N N . ASN A 1 124 ? 13.568 3.098 -9.201 1.00 93.88 124 ASN A N 1
ATOM 1029 C CA . ASN A 1 124 ? 12.418 3.606 -9.941 1.00 93.88 124 ASN A CA 1
ATOM 1030 C C . ASN A 1 124 ? 11.187 2.696 -9.844 1.00 93.88 124 ASN A C 1
ATOM 1032 O O . ASN A 1 124 ? 10.127 3.171 -9.441 1.00 93.88 124 ASN A O 1
ATOM 1036 N N . ILE A 1 125 ? 11.324 1.403 -10.151 1.00 93.88 125 ILE A N 1
ATOM 1037 C CA . ILE A 1 125 ? 10.212 0.436 -10.215 1.00 93.88 125 ILE A CA 1
ATOM 1038 C C . ILE A 1 125 ? 9.819 -0.071 -8.824 1.00 93.88 125 ILE A C 1
ATOM 1040 O O . ILE A 1 125 ? 8.633 -0.220 -8.523 1.00 93.88 125 ILE A O 1
ATOM 1044 N N . SER A 1 126 ? 10.803 -0.355 -7.970 1.00 95.56 126 SER A N 1
ATOM 1045 C CA . SER A 1 126 ? 10.569 -1.079 -6.715 1.00 95.56 126 SER A CA 1
ATOM 1046 C C . SER A 1 126 ? 10.387 -0.169 -5.512 1.00 95.56 126 SER A C 1
ATOM 1048 O O . SER A 1 126 ? 9.754 -0.593 -4.552 1.00 95.56 126 SER A O 1
ATOM 1050 N N . PHE A 1 127 ? 10.904 1.063 -5.533 1.00 96.44 127 PHE A N 1
ATOM 1051 C CA . PHE A 1 127 ? 10.807 1.978 -4.392 1.00 96.44 127 PHE A CA 1
ATOM 1052 C C . PHE A 1 127 ? 9.972 3.225 -4.686 1.00 96.44 127 PHE A C 1
ATOM 1054 O O . PHE A 1 127 ? 8.929 3.425 -4.063 1.00 96.44 127 PHE A O 1
ATOM 1061 N N . LEU A 1 128 ? 10.415 4.076 -5.609 1.00 96.75 128 LEU A N 1
ATOM 1062 C CA . LEU A 1 128 ? 9.842 5.408 -5.795 1.00 96.75 128 LEU A CA 1
ATOM 1063 C C . LEU A 1 128 ? 8.444 5.364 -6.432 1.00 96.75 128 LEU A C 1
ATOM 1065 O O . LEU A 1 128 ? 7.526 5.992 -5.900 1.00 96.75 128 LEU A O 1
ATOM 1069 N N . SER A 1 129 ? 8.251 4.585 -7.504 1.00 95.25 129 SER A N 1
ATOM 1070 C CA . SER A 1 129 ? 6.938 4.414 -8.151 1.00 95.25 129 SER A CA 1
ATOM 1071 C C . SER A 1 129 ? 5.870 3.913 -7.161 1.00 95.25 129 SER A C 1
ATOM 1073 O O . SER A 1 129 ? 4.873 4.619 -6.977 1.00 95.25 129 SER A O 1
ATOM 1075 N N . PRO A 1 130 ? 6.091 2.819 -6.399 1.00 97.56 130 PRO A N 1
ATOM 1076 C CA . PRO A 1 130 ? 5.156 2.377 -5.368 1.00 97.56 130 PRO A CA 1
ATOM 1077 C C . PRO A 1 130 ? 4.788 3.458 -4.349 1.00 97.56 130 PRO A C 1
ATOM 1079 O O . PRO A 1 130 ? 3.622 3.586 -3.985 1.00 97.56 130 PRO A O 1
ATOM 1082 N N . ILE A 1 131 ? 5.745 4.275 -3.889 1.00 98.25 131 ILE A N 1
ATOM 1083 C CA . ILE A 1 131 ? 5.447 5.361 -2.939 1.00 98.25 131 ILE A CA 1
ATOM 1084 C C . ILE A 1 131 ? 4.467 6.361 -3.556 1.00 98.25 131 ILE A C 1
ATOM 1086 O O . ILE A 1 131 ? 3.464 6.703 -2.924 1.00 98.25 131 ILE A O 1
ATOM 1090 N N . VAL A 1 132 ? 4.757 6.838 -4.768 1.00 97.75 132 VAL A N 1
ATOM 1091 C CA . VAL A 1 132 ? 3.924 7.836 -5.451 1.00 97.75 132 VAL A CA 1
ATOM 1092 C C . VAL A 1 132 ? 2.535 7.275 -5.734 1.00 97.75 132 VAL A C 1
ATOM 1094 O O . VAL A 1 132 ? 1.535 7.924 -5.421 1.00 97.75 132 VAL A O 1
ATOM 1097 N N . GLU A 1 133 ? 2.457 6.053 -6.250 1.00 97.62 133 GLU A N 1
ATOM 1098 C CA . GLU A 1 133 ? 1.189 5.403 -6.569 1.00 97.62 133 GLU A CA 1
ATOM 1099 C C . GLU A 1 133 ? 0.321 5.195 -5.330 1.00 97.62 133 GLU A C 1
ATOM 1101 O O . GLU A 1 133 ? -0.861 5.544 -5.338 1.00 97.62 133 GLU A O 1
ATOM 1106 N N . GLU A 1 134 ? 0.886 4.711 -4.222 1.00 98.38 134 GLU A N 1
ATOM 1107 C CA . GLU A 1 134 ? 0.120 4.572 -2.984 1.00 98.38 134 GLU A CA 1
ATOM 1108 C C . GLU A 1 134 ? -0.320 5.930 -2.416 1.00 98.38 134 GLU A C 1
ATOM 1110 O O . GLU A 1 134 ? -1.427 6.057 -1.881 1.00 98.38 134 GLU A O 1
ATOM 1115 N N . ILE A 1 135 ? 0.492 6.981 -2.562 1.00 98.00 135 ILE A N 1
ATOM 1116 C CA . ILE A 1 135 ? 0.081 8.335 -2.178 1.00 98.00 135 ILE A CA 1
ATOM 1117 C C . ILE A 1 135 ? -1.105 8.808 -3.022 1.00 98.00 135 ILE A C 1
ATOM 1119 O O . ILE A 1 135 ? -2.065 9.325 -2.450 1.00 98.00 135 ILE A O 1
ATOM 1123 N N . ILE A 1 136 ? -1.080 8.616 -4.342 1.00 98.12 136 ILE A N 1
ATOM 1124 C CA . ILE A 1 136 ? -2.163 9.022 -5.249 1.00 98.12 136 ILE A CA 1
ATOM 1125 C C . ILE A 1 136 ? -3.428 8.208 -4.960 1.00 98.12 136 ILE A C 1
ATOM 1127 O O . ILE A 1 136 ? -4.459 8.759 -4.566 1.00 98.12 136 ILE A O 1
ATOM 1131 N N . PHE A 1 137 ? -3.350 6.886 -5.118 1.00 98.19 137 PHE A N 1
ATOM 1132 C CA . PHE A 1 137 ? -4.521 6.013 -5.166 1.00 98.19 137 PHE A CA 1
ATOM 1133 C C . PHE A 1 137 ? -5.082 5.663 -3.789 1.00 98.19 137 PHE A C 1
ATOM 1135 O O . PHE A 1 137 ? -6.218 5.189 -3.709 1.00 98.19 137 PHE A O 1
ATOM 1142 N N . ARG A 1 138 ? -4.308 5.814 -2.702 1.00 96.62 138 ARG A N 1
ATOM 1143 C CA . ARG A 1 138 ? -4.760 5.484 -1.335 1.00 96.62 138 ARG A CA 1
ATOM 1144 C C . ARG A 1 138 ? -4.797 6.738 -0.477 1.00 96.62 138 ARG A C 1
ATOM 1146 O O . ARG A 1 138 ? -5.833 7.042 0.106 1.00 96.62 138 ARG A O 1
ATOM 1153 N N . GLY A 1 139 ? -3.696 7.485 -0.432 1.00 94.44 139 GLY A N 1
ATOM 1154 C CA . GLY A 1 139 ? -3.563 8.670 0.413 1.00 94.44 139 GLY A CA 1
ATOM 1155 C C . GLY A 1 139 ? -4.511 9.801 0.014 1.00 94.44 139 GLY A C 1
ATOM 1156 O O . GLY A 1 139 ? -5.474 10.097 0.722 1.00 94.44 139 GLY A O 1
ATOM 1157 N N . LEU A 1 140 ? -4.222 10.448 -1.113 1.00 95.69 140 LEU A N 1
ATOM 1158 C CA . LEU A 1 140 ? -4.964 11.595 -1.626 1.00 95.69 140 LEU A CA 1
ATOM 1159 C C . LEU A 1 140 ? -6.386 11.203 -2.034 1.00 95.69 140 LEU A C 1
ATOM 1161 O O . LEU A 1 140 ? -7.326 11.908 -1.670 1.00 95.69 140 LEU A O 1
ATOM 1165 N N . LEU A 1 141 ? -6.573 10.054 -2.695 1.00 96.25 141 LEU A N 1
ATOM 1166 C CA . LEU A 1 141 ? -7.905 9.597 -3.098 1.00 96.25 141 LEU A CA 1
ATOM 1167 C C . LEU A 1 141 ? -8.852 9.404 -1.902 1.00 96.25 141 LEU A C 1
ATOM 1169 O O . LEU A 1 141 ? -9.990 9.869 -1.958 1.00 96.25 141 LEU A O 1
ATOM 1173 N N . LEU A 1 142 ? -8.398 8.803 -0.790 1.00 92.88 142 LEU A N 1
ATOM 1174 C CA . LEU A 1 142 ? -9.237 8.687 0.411 1.00 92.88 142 LEU A CA 1
ATOM 1175 C C . LEU A 1 142 ? -9.618 10.068 0.956 1.00 92.88 142 LEU A C 1
ATOM 1177 O O . LEU A 1 142 ? -10.770 10.279 1.337 1.00 92.88 142 LEU A O 1
ATOM 1181 N N . LEU A 1 143 ? -8.667 11.008 0.994 1.00 91.12 143 LEU A N 1
ATOM 1182 C CA . LEU A 1 143 ? -8.925 12.368 1.470 1.00 91.12 143 LEU A CA 1
ATOM 1183 C C . LEU A 1 143 ? -9.956 13.088 0.598 1.00 91.12 143 LEU A C 1
ATOM 1185 O O . LEU A 1 143 ? -10.801 13.786 1.151 1.00 91.12 143 LEU A O 1
ATOM 1189 N N . VAL A 1 144 ? -9.923 12.893 -0.724 1.00 92.56 144 VAL A N 1
ATOM 1190 C CA . VAL A 1 144 ? -10.933 13.405 -1.665 1.00 92.56 144 VAL A CA 1
ATOM 1191 C C . VAL A 1 144 ? -12.301 12.777 -1.401 1.00 92.56 144 VAL A C 1
ATOM 1193 O O . VAL A 1 144 ? -13.283 13.499 -1.236 1.00 92.56 144 VAL A O 1
ATOM 1196 N N . CYS A 1 145 ? -12.385 11.445 -1.306 1.00 91.00 145 CYS A N 1
ATOM 1197 C CA . CYS A 1 145 ? -13.655 10.760 -1.054 1.00 91.00 145 CYS A CA 1
ATOM 1198 C C . CYS A 1 145 ? -14.289 11.223 0.264 1.00 91.00 145 CYS A C 1
ATOM 1200 O O . CYS A 1 145 ? -15.473 11.556 0.306 1.00 91.00 145 CYS A O 1
ATOM 1202 N N . VAL A 1 146 ? -13.501 11.281 1.341 1.00 86.44 146 VAL A N 1
ATOM 1203 C CA . VAL A 1 146 ? -13.990 11.722 2.650 1.00 86.44 146 VAL A CA 1
ATOM 1204 C C . VAL A 1 146 ? -14.421 13.185 2.601 1.00 86.44 146 VAL A C 1
ATOM 1206 O O . VAL A 1 146 ? -15.526 13.484 3.045 1.00 86.44 146 VAL A O 1
ATOM 1209 N N . SER A 1 147 ? -13.607 14.098 2.062 1.00 85.56 147 SER A N 1
ATOM 1210 C CA . SER A 1 147 ? -13.925 15.531 2.079 1.00 85.56 147 SER A CA 1
ATOM 1211 C C . SER A 1 147 ? -15.133 15.883 1.208 1.00 85.56 147 SER A C 1
ATOM 1213 O O . SER A 1 147 ? -15.991 16.630 1.671 1.00 85.56 147 SER A O 1
ATOM 1215 N N . ILE A 1 148 ? -15.262 15.310 0.004 1.00 87.56 148 ILE A N 1
ATOM 1216 C CA . ILE A 1 148 ? -16.396 15.566 -0.901 1.00 87.56 148 ILE A CA 1
ATOM 1217 C C . ILE A 1 148 ? -17.698 15.041 -0.303 1.00 87.56 148 ILE A C 1
ATOM 1219 O O . ILE A 1 148 ? -18.679 15.776 -0.203 1.00 87.56 148 ILE A O 1
ATOM 1223 N N . ILE A 1 149 ? -17.717 13.780 0.134 1.00 86.12 149 ILE A N 1
ATOM 1224 C CA . ILE A 1 149 ? -18.941 13.177 0.672 1.00 86.12 149 ILE A CA 1
ATOM 1225 C C . ILE A 1 149 ? -19.364 13.911 1.950 1.00 86.12 149 ILE A C 1
ATOM 1227 O O . ILE A 1 149 ? -20.548 14.179 2.145 1.00 86.12 149 ILE A O 1
ATOM 1231 N N . THR A 1 150 ? -18.400 14.308 2.784 1.00 79.81 150 THR A N 1
ATOM 1232 C CA . THR A 1 150 ? -18.648 15.121 3.983 1.00 79.81 150 THR A CA 1
ATOM 1233 C C . THR A 1 150 ? -19.179 16.512 3.639 1.00 79.81 150 THR A C 1
ATOM 1235 O O . THR A 1 150 ? -20.077 16.997 4.318 1.00 79.81 150 THR A O 1
ATOM 1238 N N . ALA A 1 151 ? -18.670 17.154 2.584 1.00 80.81 151 ALA A N 1
ATOM 1239 C CA . ALA A 1 151 ? -19.134 18.469 2.135 1.00 80.81 151 ALA A CA 1
ATOM 1240 C C . ALA A 1 151 ? -20.579 18.445 1.613 1.00 80.81 151 ALA A C 1
ATOM 1242 O O . ALA A 1 151 ? -21.326 19.410 1.800 1.00 80.81 151 ALA A O 1
ATOM 1243 N N . ILE A 1 152 ? -20.977 17.341 0.975 1.00 82.50 152 ILE A N 1
ATOM 1244 C CA . ILE A 1 152 ? -22.328 17.148 0.437 1.00 82.50 152 ILE A CA 1
ATOM 1245 C C . ILE A 1 152 ? -23.310 16.740 1.546 1.00 82.50 152 ILE A C 1
ATOM 1247 O O . ILE A 1 152 ? -24.445 17.224 1.589 1.00 82.50 152 ILE A O 1
ATOM 1251 N N . ALA A 1 153 ? -22.894 15.854 2.452 1.00 76.00 153 ALA A N 1
ATOM 1252 C CA . ALA A 1 153 ? -23.756 15.313 3.491 1.00 76.00 153 ALA A CA 1
ATOM 1253 C C . ALA A 1 153 ? -24.054 16.345 4.599 1.00 76.00 153 ALA A C 1
ATOM 1255 O O . ALA A 1 153 ? -23.165 16.954 5.188 1.00 76.00 153 ALA A O 1
ATOM 1256 N N . ARG A 1 154 ? -25.340 16.526 4.926 1.00 66.62 154 ARG A N 1
ATOM 1257 C CA . ARG A 1 154 ? -25.801 17.388 6.030 1.00 66.62 154 ARG A CA 1
ATOM 1258 C C . ARG A 1 154 ? -26.023 16.536 7.284 1.00 66.62 154 ARG A C 1
ATOM 1260 O O . ARG A 1 154 ? -27.064 15.894 7.409 1.00 66.62 154 ARG A O 1
ATOM 1267 N N . PHE A 1 155 ? -25.065 16.506 8.209 1.00 67.06 155 PHE A N 1
ATOM 1268 C CA . PHE A 1 155 ? -25.178 15.687 9.426 1.00 67.06 155 PHE A CA 1
ATOM 1269 C C . PHE A 1 155 ? -26.129 16.305 10.446 1.00 67.06 155 PHE A C 1
ATOM 1271 O O . PHE A 1 155 ? -26.014 17.482 10.780 1.00 67.06 155 PHE A O 1
ATOM 1278 N N . LYS A 1 156 ? -27.025 15.484 11.002 1.00 61.47 156 LYS A N 1
ATOM 1279 C CA . LYS A 1 156 ? -27.806 15.832 12.198 1.00 61.47 156 LYS A CA 1
ATOM 1280 C C . LYS A 1 156 ? -27.605 14.844 13.354 1.00 61.47 156 LYS A C 1
ATOM 1282 O O . LYS A 1 156 ? -27.871 15.199 14.496 1.00 61.47 156 LYS A O 1
ATOM 1287 N N . THR A 1 157 ? -27.118 13.623 13.091 1.00 66.75 157 THR A N 1
ATOM 1288 C CA . THR A 1 157 ? -27.006 12.547 14.101 1.00 66.75 157 THR A CA 1
ATOM 1289 C C . THR A 1 157 ? -25.713 11.724 13.985 1.00 66.75 157 THR A C 1
ATOM 1291 O O . THR A 1 157 ? -25.120 11.621 12.911 1.00 66.75 157 THR A O 1
ATOM 1294 N N . ASN A 1 158 ? -25.315 11.061 15.080 1.00 70.12 158 ASN A N 1
ATOM 1295 C CA . ASN A 1 158 ? -24.151 10.156 15.112 1.00 70.12 158 ASN A CA 1
ATOM 1296 C C . ASN A 1 158 ? -24.332 8.916 14.208 1.00 70.12 158 ASN A C 1
ATOM 1298 O O . ASN A 1 158 ? -23.361 8.372 13.680 1.00 70.12 158 ASN A O 1
ATOM 1302 N N . THR A 1 159 ? -25.571 8.456 14.006 1.00 74.44 159 THR A N 1
ATOM 1303 C CA . THR A 1 159 ? -25.871 7.319 13.120 1.00 74.44 159 THR A CA 1
ATOM 1304 C C . THR A 1 159 ? -25.589 7.671 11.660 1.00 74.44 159 THR A C 1
ATOM 1306 O O . THR A 1 159 ? -24.945 6.893 10.955 1.00 74.44 159 THR A O 1
ATOM 1309 N N . GLN A 1 160 ? -25.992 8.869 11.222 1.00 75.12 160 GLN A N 1
ATOM 1310 C CA . GLN A 1 160 ? -25.702 9.373 9.875 1.00 75.12 160 GLN A CA 1
ATOM 1311 C C . GLN A 1 160 ? -24.193 9.514 9.632 1.00 75.12 160 GLN A C 1
ATOM 1313 O O . GLN A 1 160 ? -23.710 9.147 8.565 1.00 75.12 160 GLN A O 1
ATOM 1318 N N . GLU A 1 161 ? -23.433 9.959 10.635 1.00 73.38 161 GLU A N 1
ATOM 1319 C CA . GLU A 1 161 ? -21.968 10.053 10.563 1.00 73.38 161 GLU A CA 1
ATOM 1320 C C . GLU A 1 161 ? -21.316 8.685 10.290 1.00 73.38 161 GLU A C 1
ATOM 1322 O O . GLU A 1 161 ? -20.477 8.547 9.396 1.00 73.38 161 GLU A O 1
ATOM 1327 N N . LYS A 1 162 ? -21.736 7.639 11.017 1.00 78.06 162 LYS A N 1
ATOM 1328 C CA . LYS A 1 162 ? -21.221 6.273 10.830 1.00 78.06 162 LYS A CA 1
ATOM 1329 C C . LYS A 1 162 ? -21.544 5.721 9.439 1.00 78.06 162 LYS A C 1
ATOM 1331 O O . LYS A 1 162 ? -20.676 5.092 8.835 1.00 78.06 162 LYS A O 1
ATOM 1336 N N . ILE A 1 163 ? -22.765 5.946 8.950 1.00 82.00 163 ILE A N 1
ATOM 1337 C CA . ILE A 1 163 ? -23.199 5.501 7.617 1.00 82.00 163 ILE A CA 1
ATOM 1338 C C . ILE A 1 163 ? -22.355 6.176 6.541 1.00 82.00 163 ILE A C 1
ATOM 1340 O O . ILE A 1 163 ? -21.770 5.486 5.711 1.00 82.00 163 ILE A O 1
ATOM 1344 N N . ILE A 1 164 ? -22.230 7.503 6.590 1.00 81.38 164 ILE A N 1
ATOM 1345 C CA . ILE A 1 164 ? -21.465 8.257 5.598 1.00 81.38 164 ILE A CA 1
ATOM 1346 C C . ILE A 1 164 ? -19.991 7.865 5.619 1.00 81.38 164 ILE A C 1
ATOM 1348 O O . ILE A 1 164 ? -19.412 7.661 4.561 1.00 81.38 164 ILE A O 1
ATOM 1352 N N . ARG A 1 165 ? -19.387 7.668 6.794 1.00 80.50 165 ARG A N 1
ATOM 1353 C CA . ARG A 1 165 ? -18.004 7.180 6.877 1.00 80.50 165 ARG A CA 1
ATOM 1354 C C . ARG A 1 165 ? -17.835 5.829 6.186 1.00 80.50 165 ARG A C 1
ATOM 1356 O O . ARG A 1 165 ? -16.889 5.639 5.426 1.00 80.50 165 ARG A O 1
ATOM 1363 N N . ASN A 1 166 ? -18.733 4.886 6.459 1.00 84.75 166 ASN A N 1
ATOM 1364 C CA . ASN A 1 166 ? -18.685 3.568 5.832 1.00 84.75 166 ASN A CA 1
ATOM 1365 C C . ASN A 1 166 ? -18.911 3.665 4.315 1.00 84.75 166 ASN A C 1
ATOM 1367 O O . ASN A 1 166 ? -18.229 2.976 3.562 1.00 84.75 166 ASN A O 1
ATOM 1371 N N . LEU A 1 167 ? -19.802 4.557 3.873 1.00 86.81 167 LEU A N 1
ATOM 1372 C CA . LEU A 1 167 ? -20.035 4.849 2.461 1.00 86.81 167 LEU A CA 1
ATOM 1373 C C . LEU A 1 167 ? -18.786 5.445 1.797 1.00 86.81 167 LEU A C 1
ATOM 1375 O O . LEU A 1 167 ? -18.389 4.976 0.737 1.00 86.81 167 LEU A O 1
ATOM 1379 N N . SER A 1 168 ? -18.120 6.413 2.433 1.00 87.88 168 SER A N 1
ATOM 1380 C CA . SER A 1 168 ? -16.866 6.995 1.944 1.00 87.88 168 SER A CA 1
ATOM 1381 C C . SER A 1 168 ? -15.766 5.954 1.801 1.00 87.88 168 SER A C 1
ATOM 1383 O O . SER A 1 168 ? -15.055 5.971 0.805 1.00 87.88 168 SER A O 1
ATOM 1385 N N . ILE A 1 169 ? -15.644 5.033 2.762 1.00 90.31 169 ILE A N 1
ATOM 1386 C CA . ILE A 1 169 ? -14.687 3.922 2.686 1.00 90.31 169 ILE A CA 1
ATOM 1387 C C . ILE A 1 169 ? -15.056 2.963 1.547 1.00 90.31 169 ILE A C 1
ATOM 1389 O O . ILE A 1 169 ? -14.175 2.559 0.796 1.00 90.31 169 ILE A O 1
ATOM 1393 N N . GLY A 1 170 ? -16.337 2.617 1.394 1.00 92.69 170 GLY A N 1
ATOM 1394 C CA . GLY A 1 170 ? -16.804 1.745 0.312 1.00 92.69 170 GLY A CA 1
ATOM 1395 C C . GLY A 1 170 ? -16.541 2.343 -1.071 1.00 92.69 170 GLY A C 1
ATOM 1396 O O . GLY A 1 170 ? -15.938 1.689 -1.918 1.00 92.69 170 GLY A O 1
ATOM 1397 N N . ILE A 1 171 ? -16.911 3.612 -1.270 1.00 94.19 171 ILE A N 1
ATOM 1398 C CA . ILE A 1 171 ? -16.647 4.360 -2.507 1.00 94.19 171 ILE A CA 1
ATOM 1399 C C . ILE A 1 171 ? -15.142 4.455 -2.761 1.00 94.19 171 ILE A C 1
ATOM 1401 O O . ILE A 1 171 ? -14.698 4.208 -3.877 1.00 94.19 171 ILE A O 1
ATOM 1405 N N . PHE A 1 172 ? -14.351 4.754 -1.729 1.00 95.81 172 PHE A N 1
ATOM 1406 C CA . PHE A 1 172 ? -12.896 4.784 -1.832 1.00 95.81 172 PHE A CA 1
ATOM 1407 C C . PHE A 1 172 ? -12.323 3.447 -2.321 1.00 95.81 172 PHE A C 1
ATOM 1409 O O . PHE A 1 172 ? -11.519 3.452 -3.246 1.00 95.81 172 PHE A O 1
ATOM 1416 N N . ILE A 1 173 ? -12.732 2.313 -1.740 1.00 97.38 173 ILE A N 1
ATOM 1417 C CA . ILE A 1 173 ? -12.232 0.987 -2.142 1.00 97.38 173 ILE A CA 1
ATOM 1418 C C . ILE A 1 173 ? -12.551 0.723 -3.617 1.00 97.38 173 ILE A C 1
ATOM 1420 O O . ILE A 1 173 ? -11.665 0.311 -4.365 1.00 97.38 173 ILE A O 1
ATOM 1424 N N . VAL A 1 174 ? -13.783 1.005 -4.051 1.00 98.06 174 VAL A N 1
ATOM 1425 C CA . VAL A 1 174 ? -14.207 0.819 -5.448 1.00 98.06 174 VAL A CA 1
ATOM 1426 C C . VAL A 1 174 ? -13.408 1.721 -6.390 1.00 98.06 174 VAL A C 1
ATOM 1428 O O . VAL A 1 174 ? -12.818 1.230 -7.349 1.00 98.06 174 VAL A O 1
ATOM 1431 N N . LEU A 1 175 ? -13.321 3.022 -6.103 1.00 97.81 175 LEU A N 1
ATOM 1432 C CA . LEU A 1 175 ? -12.587 3.967 -6.949 1.00 97.81 175 LEU A CA 1
ATOM 1433 C C . LEU A 1 175 ? -11.087 3.661 -6.984 1.00 97.81 175 LEU A C 1
ATOM 1435 O O . LEU A 1 175 ? -10.499 3.663 -8.057 1.00 97.81 175 LEU A O 1
ATOM 1439 N N . SER A 1 176 ? -10.471 3.357 -5.839 1.00 97.88 176 SER A N 1
ATOM 1440 C CA . SER A 1 176 ? -9.050 2.996 -5.752 1.00 97.88 176 SER A CA 1
ATOM 1441 C C . SER A 1 176 ? -8.750 1.745 -6.579 1.00 97.88 176 SER A C 1
ATOM 1443 O O . SER A 1 176 ? -7.775 1.716 -7.321 1.00 97.88 176 SER A O 1
ATOM 1445 N N . THR A 1 177 ? -9.634 0.746 -6.519 1.00 98.12 177 THR A N 1
ATOM 1446 C CA . THR A 1 177 ? -9.550 -0.489 -7.310 1.00 98.12 177 THR A CA 1
ATOM 1447 C C . THR A 1 177 ? -9.609 -0.212 -8.812 1.00 98.12 177 THR A C 1
ATOM 1449 O O . THR A 1 177 ? -8.716 -0.626 -9.551 1.00 98.12 177 THR A O 1
ATOM 1452 N N . LEU A 1 178 ? -10.638 0.513 -9.260 1.00 97.62 178 LEU A N 1
ATOM 1453 C CA . LEU A 1 178 ? -10.870 0.780 -10.680 1.00 97.62 178 LEU A CA 1
ATOM 1454 C C . LEU A 1 178 ? -9.805 1.704 -11.274 1.00 97.62 178 LEU A C 1
ATOM 1456 O O . LEU A 1 178 ? -9.274 1.412 -12.341 1.00 97.62 178 LEU A O 1
ATOM 1460 N N . LEU A 1 179 ? -9.465 2.794 -10.581 1.00 97.06 179 LEU A N 1
ATOM 1461 C CA . LEU A 1 179 ? -8.477 3.763 -11.058 1.00 97.06 179 LEU A CA 1
ATOM 1462 C C . LEU A 1 179 ? -7.071 3.161 -11.106 1.00 97.06 179 LEU A C 1
ATOM 1464 O O . LEU A 1 179 ? -6.345 3.424 -12.059 1.00 97.06 179 LEU A O 1
ATOM 1468 N N . PHE A 1 180 ? -6.698 2.335 -10.123 1.00 96.62 180 PHE A N 1
ATOM 1469 C CA . PHE A 1 180 ? -5.404 1.653 -10.132 1.00 96.62 180 PHE A CA 1
ATOM 1470 C C . PHE A 1 180 ? -5.313 0.647 -11.285 1.00 96.62 180 PHE A C 1
ATOM 1472 O O . PHE A 1 180 ? -4.320 0.642 -12.009 1.00 96.62 180 PHE A O 1
ATOM 1479 N N . GLY A 1 181 ? -6.367 -0.153 -11.497 1.00 95.50 181 GLY A N 1
ATOM 1480 C CA . GLY A 1 181 ? -6.451 -1.070 -12.635 1.00 95.50 181 GLY A CA 1
ATOM 1481 C C . GLY A 1 181 ? -6.352 -0.343 -13.975 1.00 95.50 181 GLY A C 1
ATOM 1482 O O . GLY A 1 181 ? -5.526 -0.695 -14.812 1.00 95.50 181 GLY A O 1
ATOM 1483 N N . LEU A 1 182 ? -7.140 0.721 -14.146 1.00 95.06 182 LEU A N 1
ATOM 1484 C CA . LEU A 1 182 ? -7.153 1.533 -15.361 1.00 95.06 182 LEU A CA 1
ATOM 1485 C C . LEU A 1 182 ? -5.790 2.179 -15.642 1.00 95.06 182 LEU A C 1
ATOM 1487 O O . LEU A 1 182 ? -5.331 2.152 -16.780 1.00 95.06 182 LEU A O 1
ATOM 1491 N N . ALA A 1 183 ? -5.128 2.730 -14.621 1.00 92.75 183 ALA A N 1
ATOM 1492 C CA . ALA A 1 183 ? -3.834 3.393 -14.773 1.00 92.75 183 ALA A CA 1
ATOM 1493 C C . ALA A 1 183 ? -2.741 2.468 -15.334 1.00 92.75 183 ALA A C 1
ATOM 1495 O O . ALA A 1 183 ? -1.866 2.938 -16.056 1.00 92.75 183 ALA A O 1
ATOM 1496 N N . HIS A 1 184 ? -2.823 1.164 -15.058 1.00 91.06 184 HIS A N 1
ATOM 1497 C CA . HIS A 1 184 ? -1.854 0.174 -15.534 1.00 91.06 184 HIS A CA 1
ATOM 1498 C C . HIS A 1 184 ? -2.106 -0.302 -16.970 1.00 91.06 184 HIS A C 1
ATOM 1500 O O . HIS A 1 184 ? -1.199 -0.843 -17.597 1.00 91.06 184 HIS A O 1
ATOM 1506 N N . VAL A 1 185 ? -3.309 -0.086 -17.511 1.00 91.56 185 VAL A N 1
ATOM 1507 C CA . VAL A 1 185 ? -3.673 -0.546 -18.863 1.00 91.56 185 VAL A CA 1
ATOM 1508 C C . VAL A 1 185 ? -3.863 0.594 -19.861 1.00 91.56 185 VAL A C 1
ATOM 1510 O O . VAL A 1 185 ? -3.675 0.394 -21.057 1.00 91.56 185 VAL A O 1
ATOM 1513 N N . ILE A 1 186 ? -4.177 1.811 -19.398 1.00 90.38 186 ILE A N 1
ATOM 1514 C CA . ILE A 1 186 ? -4.553 2.936 -20.269 1.00 90.38 186 ILE A CA 1
ATOM 1515 C C . ILE A 1 186 ? -3.435 3.361 -21.229 1.00 90.38 186 ILE A C 1
ATOM 1517 O O . ILE A 1 186 ? -3.716 3.699 -22.373 1.00 90.38 186 ILE A O 1
ATOM 1521 N N . LYS A 1 187 ? -2.166 3.315 -20.797 1.00 83.62 187 LYS A N 1
ATOM 1522 C CA . LYS A 1 187 ? -1.020 3.709 -21.635 1.00 83.62 187 LYS A CA 1
ATOM 1523 C C . LYS A 1 187 ? -0.718 2.682 -22.732 1.00 83.62 187 LYS A C 1
ATOM 1525 O O . LYS A 1 187 ? -0.251 3.064 -23.798 1.00 83.62 187 LYS A O 1
ATOM 1530 N N . GLY A 1 188 ? -0.968 1.399 -22.466 1.00 81.94 188 GLY A N 1
ATOM 1531 C CA . GLY A 1 188 ? -0.713 0.301 -23.404 1.00 81.94 188 GLY A CA 1
ATOM 1532 C C . GLY A 1 188 ? -1.932 -0.147 -24.212 1.00 81.94 188 GLY A C 1
ATOM 1533 O O . GLY A 1 188 ? -1.782 -0.959 -25.116 1.00 81.94 188 GLY A O 1
ATOM 1534 N N . GLY A 1 189 ? -3.132 0.350 -23.889 1.00 86.88 189 GLY A N 1
ATOM 1535 C CA . GLY A 1 189 ? -4.391 -0.114 -24.485 1.00 86.88 189 GLY A CA 1
ATOM 1536 C C . GLY A 1 189 ? -4.777 -1.548 -24.093 1.00 86.88 189 GLY A C 1
ATOM 1537 O O . GLY A 1 189 ? -5.663 -2.135 -24.708 1.00 86.88 189 GLY A O 1
ATOM 1538 N N . ASP A 1 190 ? -4.133 -2.117 -23.073 1.00 89.44 190 ASP A N 1
ATOM 1539 C CA . ASP A 1 190 ? -4.204 -3.539 -22.723 1.00 89.44 190 ASP A CA 1
ATOM 1540 C C . ASP A 1 190 ? -5.307 -3.844 -21.700 1.00 89.44 190 ASP A C 1
ATOM 1542 O O . ASP A 1 190 ? -5.095 -4.360 -20.600 1.00 89.44 190 ASP A O 1
ATOM 1546 N N . TYR A 1 191 ? -6.534 -3.463 -22.047 1.00 91.81 191 TYR A N 1
ATOM 1547 C CA . TYR A 1 191 ? -7.684 -3.604 -21.152 1.00 91.81 191 TYR A CA 1
ATOM 1548 C C . TYR A 1 191 ? -8.035 -5.064 -20.842 1.00 91.81 191 TYR A C 1
ATOM 1550 O O . TYR A 1 191 ? -8.679 -5.330 -19.827 1.00 91.81 191 TYR A O 1
ATOM 1558 N N . VAL A 1 192 ? -7.590 -6.010 -21.673 1.00 90.19 192 VAL A N 1
ATOM 1559 C CA . VAL A 1 192 ? -7.779 -7.451 -21.455 1.00 90.19 192 VAL A CA 1
ATOM 1560 C C . VAL A 1 192 ? -7.087 -7.904 -20.163 1.00 90.19 192 VAL A C 1
ATOM 1562 O O . VAL A 1 192 ? -7.622 -8.743 -19.438 1.00 90.19 192 VAL A O 1
ATOM 1565 N N . ASN A 1 193 ? -5.964 -7.277 -19.806 1.00 89.31 193 ASN A N 1
ATOM 1566 C CA . ASN A 1 193 ? -5.191 -7.600 -18.610 1.00 89.31 193 ASN A CA 1
ATOM 1567 C C . ASN A 1 193 ? -5.508 -6.668 -17.418 1.00 89.31 193 ASN A C 1
ATOM 1569 O O . ASN A 1 193 ? -4.749 -6.599 -16.453 1.00 89.31 193 ASN A O 1
ATOM 1573 N N . ILE A 1 194 ? -6.653 -5.966 -17.419 1.00 93.31 194 ILE A N 1
ATOM 1574 C CA . ILE A 1 194 ? -7.031 -5.051 -16.321 1.00 93.31 194 ILE A CA 1
ATOM 1575 C C . ILE A 1 194 ? -7.308 -5.775 -14.996 1.00 93.31 194 ILE A C 1
ATOM 1577 O O . ILE A 1 194 ? -7.094 -5.212 -13.920 1.00 93.31 194 ILE A O 1
ATOM 1581 N N . ALA A 1 195 ? -7.786 -7.021 -15.055 1.00 92.62 195 ALA A N 1
ATOM 1582 C CA . ALA A 1 195 ? -8.233 -7.778 -13.889 1.00 92.62 195 ALA A CA 1
ATOM 1583 C C . ALA A 1 195 ? -7.138 -7.978 -12.817 1.00 92.62 195 ALA A C 1
ATOM 1585 O O . ALA A 1 195 ? -7.404 -7.647 -11.655 1.00 92.62 195 ALA A O 1
ATOM 1586 N N . PRO A 1 196 ? -5.911 -8.442 -13.141 1.00 91.06 196 PRO A N 1
ATOM 1587 C CA . PRO A 1 196 ? -4.841 -8.565 -12.149 1.00 91.06 196 PRO A CA 1
ATOM 1588 C C . PRO A 1 196 ? -4.457 -7.225 -11.500 1.00 91.06 196 PRO A C 1
ATOM 1590 O O . PRO A 1 196 ? -4.202 -7.181 -10.291 1.00 91.06 196 PRO A O 1
ATOM 1593 N N . TYR A 1 197 ? -4.475 -6.120 -12.253 1.00 93.44 197 TYR A N 1
ATOM 1594 C CA . TYR A 1 197 ? -4.193 -4.788 -11.707 1.00 93.44 197 TYR A CA 1
ATOM 1595 C C . TYR A 1 197 ? -5.323 -4.286 -10.811 1.00 93.44 197 TYR A C 1
ATOM 1597 O O . TYR A 1 197 ? -5.060 -3.804 -9.711 1.00 93.44 197 TYR A O 1
ATOM 1605 N N . ALA A 1 198 ? -6.583 -4.458 -11.214 1.00 95.44 198 ALA A N 1
ATOM 1606 C CA . ALA A 1 198 ? -7.730 -4.134 -10.373 1.00 95.44 198 ALA A CA 1
ATOM 1607 C C . ALA A 1 198 ? -7.700 -4.948 -9.067 1.00 95.44 198 ALA A C 1
ATOM 1609 O O . ALA A 1 198 ? -7.846 -4.387 -7.983 1.00 95.44 198 ALA A O 1
ATOM 1610 N N . MET A 1 199 ? -7.402 -6.249 -9.130 1.00 94.62 199 MET A N 1
ATOM 1611 C CA . MET A 1 199 ? -7.216 -7.084 -7.940 1.00 94.62 199 MET A CA 1
ATOM 1612 C C . MET A 1 199 ? -6.114 -6.531 -7.023 1.00 94.62 199 MET A C 1
ATOM 1614 O O . MET A 1 199 ? -6.322 -6.428 -5.812 1.00 94.62 199 MET A O 1
ATOM 1618 N N . ALA A 1 200 ? -4.953 -6.149 -7.566 1.00 94.81 200 ALA A N 1
ATOM 1619 C CA . ALA A 1 200 ? -3.906 -5.503 -6.775 1.00 94.81 200 ALA A CA 1
ATOM 1620 C C . ALA A 1 200 ? -4.423 -4.199 -6.138 1.00 94.81 200 ALA A C 1
ATOM 1622 O O . ALA A 1 200 ? -4.257 -3.989 -4.935 1.00 94.81 200 ALA A O 1
ATOM 1623 N N . GLY A 1 201 ? -5.153 -3.390 -6.912 1.00 97.44 201 GLY A N 1
ATOM 1624 C CA . GLY A 1 201 ? -5.880 -2.205 -6.465 1.00 97.44 201 GLY A CA 1
ATOM 1625 C C . GLY A 1 201 ? -6.752 -2.455 -5.231 1.00 97.44 201 GLY A C 1
ATOM 1626 O O . GLY A 1 201 ? -6.628 -1.754 -4.217 1.00 97.44 201 GLY A O 1
ATOM 1627 N N . ALA A 1 202 ? -7.574 -3.502 -5.292 1.00 97.38 202 ALA A N 1
ATOM 1628 C CA . ALA A 1 202 ? -8.452 -3.942 -4.215 1.00 97.38 202 ALA A CA 1
ATOM 1629 C C . ALA A 1 202 ? -7.663 -4.391 -2.978 1.00 97.38 202 ALA A C 1
ATOM 1631 O O . ALA A 1 202 ? -7.926 -3.909 -1.876 1.00 97.38 202 ALA A O 1
ATOM 1632 N N . VAL A 1 203 ? -6.650 -5.247 -3.145 1.00 97.56 203 VAL A N 1
ATOM 1633 C CA . VAL A 1 203 ? -5.803 -5.723 -2.037 1.00 97.56 203 VAL A CA 1
ATOM 1634 C C . VAL A 1 203 ? -5.133 -4.553 -1.315 1.00 97.56 203 VAL A C 1
ATOM 1636 O O . VAL A 1 203 ? -5.206 -4.467 -0.089 1.00 97.56 203 VAL A O 1
ATOM 1639 N N . PHE A 1 204 ? -4.528 -3.619 -2.052 1.00 97.88 204 PHE A N 1
ATOM 1640 C CA . PHE A 1 204 ? -3.858 -2.455 -1.473 1.00 97.88 204 PHE A CA 1
ATOM 1641 C C . PHE A 1 204 ? -4.834 -1.512 -0.754 1.00 97.88 204 PHE A C 1
ATOM 1643 O O . PHE A 1 204 ? -4.538 -1.047 0.348 1.00 97.88 204 PHE A O 1
ATOM 1650 N N . SER A 1 205 ? -6.016 -1.253 -1.326 1.00 96.81 205 SER A N 1
ATOM 1651 C CA . SER A 1 205 ? -7.024 -0.385 -0.696 1.00 96.81 205 SER A CA 1
ATOM 1652 C C . SER A 1 205 ? -7.614 -1.002 0.582 1.00 96.81 205 SER A C 1
ATOM 1654 O O . SER A 1 205 ? -7.734 -0.314 1.600 1.00 96.81 205 SER A O 1
ATOM 1656 N N . ILE A 1 206 ? -7.893 -2.310 0.584 1.00 95.50 206 ILE A N 1
ATOM 1657 C CA . ILE A 1 206 ? -8.336 -3.050 1.773 1.00 95.50 206 ILE A CA 1
ATOM 1658 C C . ILE A 1 206 ? -7.235 -3.046 2.833 1.00 95.50 206 ILE A C 1
ATOM 1660 O O . ILE A 1 206 ? -7.498 -2.724 3.994 1.00 95.50 206 ILE A O 1
ATOM 1664 N N . LEU A 1 207 ? -5.992 -3.344 2.445 1.00 94.88 207 LEU A N 1
ATOM 1665 C CA . LEU A 1 207 ? -4.850 -3.333 3.354 1.00 94.88 207 LEU A CA 1
ATOM 1666 C C . LEU A 1 207 ? -4.672 -1.951 3.999 1.00 94.88 207 LEU A C 1
ATOM 1668 O O . LEU A 1 207 ? -4.468 -1.860 5.213 1.00 94.88 207 LEU A O 1
ATOM 1672 N N . TYR A 1 208 ? -4.815 -0.876 3.220 1.00 93.88 208 TYR A N 1
ATOM 1673 C CA . TYR A 1 208 ? -4.768 0.495 3.722 1.00 93.88 208 TYR A CA 1
ATOM 1674 C C . TYR A 1 208 ? -5.864 0.775 4.757 1.00 93.88 208 TYR A C 1
ATOM 1676 O O . TYR A 1 208 ? -5.572 1.285 5.839 1.00 93.88 208 TYR A O 1
ATOM 1684 N N . VAL A 1 209 ? -7.115 0.395 4.476 1.00 91.12 209 VAL A N 1
ATOM 1685 C CA . VAL A 1 209 ? -8.250 0.591 5.397 1.00 91.12 209 VAL A CA 1
ATOM 1686 C C . VAL A 1 209 ? -8.081 -0.219 6.687 1.00 91.12 209 VAL A C 1
ATOM 1688 O O . VAL A 1 209 ? -8.355 0.292 7.777 1.00 91.12 209 VAL A O 1
ATOM 1691 N N . LEU A 1 210 ? -7.603 -1.463 6.587 1.00 88.00 210 LEU A N 1
ATOM 1692 C CA . LEU A 1 210 ? -7.398 -2.350 7.735 1.00 88.00 210 LEU A CA 1
ATOM 1693 C C . LEU A 1 210 ? -6.266 -1.864 8.646 1.00 88.00 210 LEU A C 1
ATOM 1695 O O . LEU A 1 210 ? -6.419 -1.826 9.868 1.00 88.00 210 LEU A O 1
ATOM 1699 N N . THR A 1 211 ? -5.134 -1.484 8.053 1.00 87.00 211 THR A N 1
ATOM 1700 C CA . THR A 1 211 ? -3.927 -1.080 8.794 1.00 87.00 211 THR A CA 1
ATOM 1701 C C . THR A 1 211 ? -3.911 0.396 9.175 1.00 87.00 211 THR A C 1
ATOM 1703 O O . THR A 1 211 ? -3.193 0.781 10.100 1.00 87.00 211 THR A O 1
ATOM 1706 N N . LYS A 1 212 ? -4.713 1.220 8.491 1.00 85.25 212 LYS A N 1
ATOM 1707 C CA . LYS A 1 212 ? -4.815 2.677 8.662 1.00 85.25 212 LYS A CA 1
ATOM 1708 C C . LYS A 1 212 ? -3.478 3.403 8.497 1.00 85.25 212 LYS A C 1
ATOM 1710 O O . LYS A 1 212 ? -3.249 4.447 9.107 1.00 85.25 212 LYS A O 1
ATOM 1715 N N . THR A 1 213 ? -2.578 2.846 7.693 1.00 88.94 213 THR A N 1
ATOM 1716 C CA . THR A 1 213 ? -1.278 3.440 7.384 1.00 88.94 213 THR A CA 1
ATOM 1717 C C . THR A 1 213 ? -0.929 3.187 5.929 1.00 88.94 213 THR A C 1
ATOM 1719 O O . THR A 1 213 ? -1.114 2.077 5.440 1.00 88.94 213 THR A O 1
ATOM 1722 N N . LEU A 1 214 ? -0.395 4.204 5.245 1.00 92.69 214 LEU A N 1
ATOM 1723 C CA . LEU A 1 214 ? 0.119 4.046 3.880 1.00 92.69 214 LEU A CA 1
ATOM 1724 C C . LEU A 1 214 ? 1.354 3.146 3.835 1.00 92.69 214 LEU A C 1
ATOM 1726 O O . LEU A 1 214 ? 1.640 2.555 2.804 1.00 92.69 214 LEU A O 1
ATOM 1730 N N . LEU A 1 215 ? 2.060 2.985 4.957 1.00 93.81 215 LEU A N 1
ATOM 1731 C CA . LEU A 1 215 ? 3.261 2.160 4.996 1.00 93.81 215 LEU A CA 1
ATOM 1732 C C . LEU A 1 215 ? 2.970 0.695 4.636 1.00 93.81 215 LEU A C 1
ATOM 1734 O O . LEU A 1 215 ? 3.799 0.062 4.001 1.00 93.81 215 LEU A O 1
ATOM 1738 N N . ALA A 1 216 ? 1.807 0.150 5.011 1.00 94.81 216 ALA A N 1
ATOM 1739 C CA . ALA A 1 216 ? 1.474 -1.240 4.697 1.00 94.81 216 ALA A CA 1
ATOM 1740 C C . ALA A 1 216 ? 1.325 -1.508 3.190 1.00 94.81 216 ALA A C 1
ATOM 1742 O O . ALA A 1 216 ? 2.040 -2.378 2.691 1.00 94.81 216 ALA A O 1
ATOM 1743 N N . PRO A 1 217 ? 0.446 -0.803 2.448 1.00 97.25 217 PRO A N 1
ATOM 1744 C CA . PRO A 1 217 ? 0.354 -1.001 1.008 1.00 97.25 217 PRO A CA 1
ATOM 1745 C C . PRO A 1 217 ? 1.647 -0.605 0.285 1.00 97.25 217 PRO A C 1
ATOM 1747 O O . PRO A 1 217 ? 2.032 -1.336 -0.617 1.00 97.25 217 PRO A O 1
ATOM 1750 N N . ILE A 1 218 ? 2.377 0.432 0.733 1.00 98.19 218 ILE A N 1
ATOM 1751 C CA . ILE A 1 218 ? 3.685 0.790 0.149 1.00 98.19 218 ILE A CA 1
ATOM 1752 C C . ILE A 1 218 ? 4.653 -0.387 0.256 1.00 98.19 218 ILE A C 1
ATOM 1754 O O . ILE A 1 218 ? 5.198 -0.813 -0.751 1.00 98.19 218 ILE A O 1
ATOM 1758 N N . LEU A 1 219 ? 4.838 -0.958 1.450 1.00 97.62 219 LEU A N 1
ATOM 1759 C CA . LEU A 1 219 ? 5.751 -2.089 1.633 1.00 97.62 219 LEU A CA 1
ATOM 1760 C C . LEU A 1 219 ? 5.320 -3.313 0.822 1.00 97.62 219 LEU A C 1
ATOM 1762 O O . LEU A 1 219 ? 6.168 -3.973 0.230 1.00 97.62 219 LEU A O 1
ATOM 1766 N N . LEU A 1 220 ? 4.018 -3.616 0.776 1.00 97.94 220 LEU A N 1
ATOM 1767 C CA . LEU A 1 220 ? 3.515 -4.726 -0.035 1.00 97.94 220 LEU A CA 1
ATOM 1768 C C . LEU A 1 220 ? 3.817 -4.511 -1.524 1.00 97.94 220 LEU A C 1
ATOM 1770 O O . LEU A 1 220 ? 4.224 -5.447 -2.209 1.00 97.94 220 LEU A O 1
ATOM 1774 N N . HIS A 1 221 ? 3.615 -3.290 -2.013 1.00 97.75 221 HIS A N 1
ATOM 1775 C CA . HIS A 1 221 ? 3.858 -2.923 -3.399 1.00 97.75 221 HIS A CA 1
ATOM 1776 C C . HIS A 1 221 ? 5.360 -2.959 -3.723 1.00 97.75 221 HIS A C 1
ATOM 1778 O O . HIS A 1 221 ? 5.753 -3.612 -4.686 1.00 97.75 221 HIS A O 1
ATOM 1784 N N . MET A 1 222 ? 6.209 -2.399 -2.855 1.00 98.00 222 MET A N 1
ATOM 1785 C CA . MET A 1 222 ? 7.668 -2.472 -2.982 1.00 98.00 222 MET A CA 1
ATOM 1786 C C . MET A 1 222 ? 8.183 -3.915 -3.017 1.00 98.00 222 MET A C 1
ATOM 1788 O O . MET A 1 222 ? 9.020 -4.248 -3.846 1.00 98.00 222 MET A O 1
ATOM 1792 N N . ILE A 1 223 ? 7.673 -4.793 -2.143 1.00 97.12 223 ILE A N 1
ATOM 1793 C CA . ILE A 1 223 ? 8.050 -6.215 -2.132 1.00 97.12 223 IL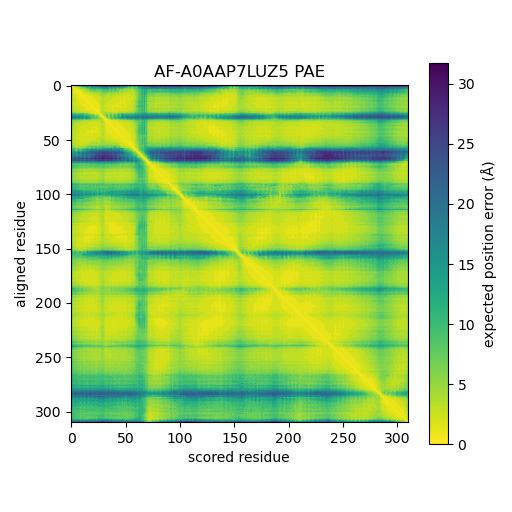E A CA 1
ATOM 1794 C C . ILE A 1 223 ? 7.675 -6.881 -3.457 1.00 97.12 223 ILE A C 1
ATOM 1796 O O . ILE A 1 223 ? 8.476 -7.618 -4.026 1.00 97.12 223 ILE A O 1
ATOM 1800 N N . ASN A 1 224 ? 6.463 -6.619 -3.950 1.00 95.00 224 ASN A N 1
ATOM 1801 C CA . ASN A 1 224 ? 5.967 -7.205 -5.189 1.00 95.00 224 ASN A CA 1
ATOM 1802 C C . ASN A 1 224 ? 6.800 -6.763 -6.401 1.00 95.00 224 ASN A C 1
ATOM 1804 O O . ASN A 1 224 ? 7.214 -7.602 -7.195 1.00 95.00 224 ASN A O 1
ATOM 1808 N N . ASN A 1 225 ? 7.079 -5.465 -6.509 1.00 95.25 225 ASN A N 1
ATOM 1809 C CA . ASN A 1 225 ? 7.852 -4.911 -7.618 1.00 95.25 225 ASN A CA 1
ATOM 1810 C C . ASN A 1 225 ? 9.339 -5.261 -7.508 1.00 95.25 225 ASN A C 1
ATOM 1812 O O . ASN A 1 225 ? 9.966 -5.558 -8.519 1.00 95.25 225 ASN A O 1
ATOM 1816 N N . GLY A 1 226 ? 9.885 -5.311 -6.290 1.00 95.94 226 GLY A N 1
ATOM 1817 C CA . GLY A 1 226 ? 11.255 -5.746 -6.025 1.00 95.94 226 GLY A CA 1
ATOM 1818 C C . GLY A 1 226 ? 11.502 -7.185 -6.459 1.00 95.94 226 GLY A C 1
ATOM 1819 O O . GLY A 1 226 ? 12.468 -7.445 -7.169 1.00 95.94 226 GLY A O 1
ATOM 1820 N N . LEU A 1 227 ? 10.597 -8.104 -6.105 1.00 95.00 227 LEU A N 1
ATOM 1821 C CA . LEU A 1 227 ? 10.673 -9.494 -6.560 1.00 95.00 227 LEU A CA 1
ATOM 1822 C C . LEU A 1 227 ? 10.577 -9.600 -8.082 1.00 95.00 227 LEU A C 1
ATOM 1824 O O . LEU A 1 227 ? 11.399 -10.281 -8.684 1.00 95.00 227 LEU A O 1
ATOM 1828 N N . SER A 1 228 ? 9.623 -8.896 -8.696 1.00 92.38 228 SER A N 1
ATOM 1829 C CA . SER A 1 228 ? 9.471 -8.877 -10.156 1.00 92.38 228 SER A CA 1
ATOM 1830 C C . SER A 1 228 ? 10.721 -8.333 -10.851 1.00 92.38 228 SER A C 1
ATOM 1832 O O . SER A 1 228 ? 11.176 -8.903 -11.833 1.00 92.38 228 SER A O 1
ATOM 1834 N N . THR A 1 229 ? 11.313 -7.263 -10.316 1.00 94.62 229 THR A N 1
ATOM 1835 C CA . THR A 1 229 ? 12.524 -6.651 -10.875 1.00 94.62 229 THR A CA 1
ATOM 1836 C C . THR A 1 229 ? 13.717 -7.594 -10.743 1.00 94.62 229 THR A C 1
ATOM 1838 O O . THR A 1 229 ? 14.445 -7.792 -11.708 1.00 94.62 229 THR A O 1
ATOM 1841 N N . PHE A 1 230 ? 13.922 -8.224 -9.582 1.00 95.81 230 PHE A N 1
ATOM 1842 C CA . PHE A 1 230 ? 15.002 -9.200 -9.428 1.00 95.81 230 PHE A CA 1
ATOM 1843 C C . PHE A 1 230 ? 14.840 -10.411 -10.351 1.00 95.81 230 PHE A C 1
ATOM 1845 O O . PHE A 1 230 ? 15.833 -10.833 -10.942 1.00 95.81 230 PHE A O 1
ATOM 1852 N N . ALA A 1 231 ? 13.617 -10.928 -10.498 1.00 93.50 231 ALA A N 1
ATOM 1853 C CA . ALA A 1 231 ? 13.322 -12.027 -11.413 1.00 93.50 231 ALA A CA 1
ATOM 1854 C C . ALA A 1 231 ? 13.658 -11.630 -12.857 1.00 93.50 231 ALA A C 1
ATOM 1856 O O . ALA A 1 231 ? 14.440 -12.314 -13.510 1.00 93.50 231 ALA A O 1
ATOM 1857 N N . GLN A 1 232 ? 13.205 -10.452 -13.298 1.00 93.12 232 GLN A N 1
ATOM 1858 C CA . GLN A 1 232 ? 13.490 -9.937 -14.637 1.00 93.12 232 GLN A CA 1
ATOM 1859 C C . GLN A 1 232 ? 14.992 -9.830 -14.924 1.00 93.12 232 GLN A C 1
ATOM 1861 O O . GLN A 1 232 ? 15.455 -10.239 -15.985 1.00 93.12 232 GLN A O 1
ATOM 1866 N N . TYR A 1 233 ? 15.777 -9.288 -13.985 1.00 95.00 233 TYR A N 1
ATOM 1867 C CA . TYR A 1 233 ? 17.228 -9.149 -14.161 1.00 95.00 233 TYR A CA 1
ATOM 1868 C C . TYR A 1 233 ? 17.958 -10.495 -14.203 1.00 95.00 233 TYR A C 1
ATOM 1870 O O . TYR A 1 233 ? 19.010 -10.594 -14.840 1.00 95.00 233 TYR A O 1
ATOM 1878 N N . HIS A 1 234 ? 17.425 -11.515 -13.529 1.00 94.56 234 HIS A N 1
ATOM 1879 C CA . HIS A 1 234 ? 17.928 -12.877 -13.645 1.00 94.56 234 HIS A CA 1
ATOM 1880 C C . HIS A 1 234 ? 17.589 -13.477 -15.017 1.00 94.56 234 HIS A C 1
ATOM 1882 O O . HIS A 1 234 ? 18.486 -13.981 -15.689 1.00 94.56 234 HIS A O 1
ATOM 1888 N N . GLU A 1 235 ? 16.341 -13.340 -15.475 1.00 92.06 235 GLU A N 1
ATOM 1889 C CA . GLU A 1 235 ? 15.870 -13.865 -16.766 1.00 92.06 235 GLU A CA 1
ATOM 1890 C C . GLU A 1 235 ? 16.640 -13.297 -17.966 1.00 92.06 235 GLU A C 1
ATOM 1892 O O . GLU A 1 235 ? 16.987 -14.036 -18.884 1.00 92.06 235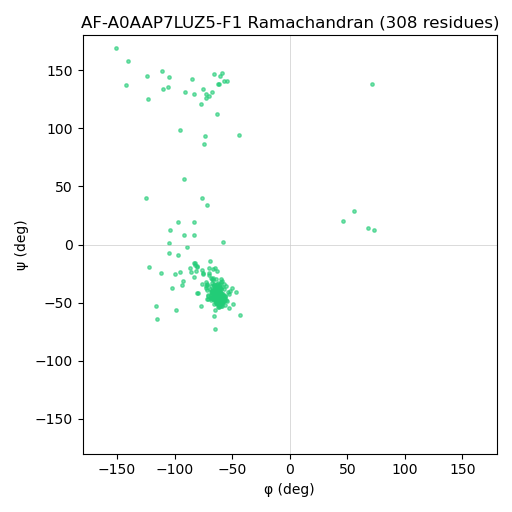 GLU A O 1
ATOM 1897 N N . ILE A 1 236 ? 16.992 -12.007 -17.939 1.00 92.69 236 ILE A N 1
ATOM 1898 C CA . ILE A 1 236 ? 17.794 -11.367 -19.001 1.00 92.69 236 ILE A CA 1
ATOM 1899 C C . ILE A 1 236 ? 19.310 -11.584 -18.843 1.00 92.69 236 ILE A C 1
ATOM 1901 O O . ILE A 1 236 ? 20.101 -10.949 -19.539 1.00 92.69 236 ILE A O 1
ATOM 1905 N N . GLY A 1 237 ? 19.742 -12.428 -17.900 1.00 92.81 237 GLY A N 1
ATOM 1906 C CA . GLY A 1 237 ? 21.149 -12.792 -17.707 1.00 92.81 237 GLY A CA 1
ATOM 1907 C C . GLY A 1 237 ? 22.034 -11.706 -17.081 1.00 92.81 237 GLY A C 1
ATOM 1908 O O . GLY A 1 237 ? 23.255 -11.842 -17.084 1.00 92.81 237 GLY A O 1
ATOM 1909 N N . LYS A 1 238 ? 21.457 -10.631 -16.522 1.00 93.31 238 LYS A N 1
ATOM 1910 C CA . LYS A 1 238 ? 22.213 -9.579 -15.811 1.00 93.31 238 LYS A CA 1
ATOM 1911 C C . LYS A 1 238 ? 22.542 -9.947 -14.359 1.00 93.31 238 LYS A C 1
ATOM 1913 O O . LYS A 1 238 ? 23.395 -9.303 -13.749 1.00 93.31 238 LYS A O 1
ATOM 1918 N N . LEU A 1 239 ? 21.873 -10.954 -13.793 1.00 93.69 239 LEU A N 1
ATOM 1919 C CA . LEU A 1 239 ? 22.165 -11.513 -12.472 1.00 93.69 239 LEU A CA 1
ATOM 1920 C C . LEU A 1 239 ? 22.439 -13.016 -12.557 1.00 93.69 239 LEU A C 1
ATOM 1922 O O . LEU A 1 239 ? 21.590 -13.789 -12.991 1.00 93.69 239 LEU A O 1
ATOM 1926 N N . ASN A 1 240 ? 23.598 -13.430 -12.041 1.00 92.44 240 ASN A N 1
ATOM 1927 C CA . ASN A 1 240 ? 24.018 -14.838 -12.000 1.00 92.44 240 ASN A CA 1
ATOM 1928 C C . ASN A 1 240 ? 23.211 -15.690 -11.008 1.00 92.44 240 ASN A C 1
ATOM 1930 O O . ASN A 1 240 ? 23.213 -16.913 -11.101 1.00 92.44 240 ASN A O 1
ATOM 1934 N N . PHE A 1 241 ? 22.554 -15.052 -10.040 1.00 92.81 241 PHE A N 1
ATOM 1935 C CA . PHE A 1 241 ? 21.754 -15.712 -9.015 1.00 92.81 241 PHE A CA 1
ATOM 1936 C C . PHE A 1 241 ? 20.334 -15.167 -9.037 1.00 92.81 241 PHE A C 1
ATOM 1938 O O . PHE A 1 241 ? 20.127 -13.965 -9.226 1.00 92.81 241 PHE A O 1
ATOM 1945 N N . ASP A 1 242 ? 19.373 -16.040 -8.755 1.00 94.00 242 ASP A N 1
ATOM 1946 C CA . ASP A 1 242 ? 17.977 -15.658 -8.598 1.00 94.00 242 ASP A CA 1
ATOM 1947 C C . ASP A 1 242 ? 17.768 -14.932 -7.255 1.00 94.00 242 ASP A C 1
ATOM 1949 O O . ASP A 1 242 ? 17.437 -15.510 -6.212 1.00 94.00 242 ASP A O 1
ATOM 1953 N N . MET A 1 243 ? 17.997 -13.618 -7.280 1.00 94.31 243 MET A N 1
ATOM 1954 C CA . MET A 1 243 ? 17.792 -12.741 -6.127 1.00 94.31 243 MET A CA 1
ATOM 1955 C C . MET A 1 243 ? 16.318 -12.689 -5.697 1.00 94.31 243 MET A C 1
ATOM 1957 O O . MET A 1 243 ? 16.043 -12.409 -4.527 1.00 94.31 243 MET A O 1
ATOM 1961 N N . ALA A 1 244 ? 15.370 -12.995 -6.592 1.00 94.38 244 ALA A N 1
ATOM 1962 C CA . ALA A 1 244 ? 13.956 -13.048 -6.245 1.00 94.38 244 ALA A CA 1
ATOM 1963 C C . ALA A 1 244 ? 13.657 -14.266 -5.359 1.00 94.38 244 ALA A C 1
ATOM 1965 O O . ALA A 1 244 ? 13.007 -14.124 -4.320 1.00 94.38 244 ALA A O 1
ATOM 1966 N N . VAL A 1 245 ? 14.203 -15.440 -5.692 1.00 94.94 245 VAL A N 1
ATOM 1967 C CA . VAL A 1 245 ? 14.106 -16.643 -4.848 1.00 94.94 245 VAL A CA 1
ATOM 1968 C C . VAL A 1 245 ? 14.778 -16.424 -3.496 1.00 94.94 245 VAL A C 1
ATOM 1970 O O . VAL A 1 245 ? 14.192 -16.758 -2.465 1.00 94.94 245 VAL A O 1
ATOM 1973 N N . ILE A 1 246 ? 15.961 -15.803 -3.461 1.00 95.75 246 ILE A N 1
ATOM 1974 C CA . ILE A 1 246 ? 16.643 -15.480 -2.195 1.00 95.75 246 ILE A CA 1
ATOM 1975 C C . ILE A 1 246 ? 15.762 -14.572 -1.328 1.00 95.75 246 ILE A C 1
ATOM 1977 O O . ILE A 1 246 ? 15.535 -14.862 -0.151 1.00 95.75 246 ILE A O 1
ATOM 1981 N N . MET A 1 247 ? 15.208 -13.504 -1.907 1.00 94.88 247 MET A N 1
ATOM 1982 C CA . MET A 1 247 ? 14.307 -12.592 -1.204 1.00 94.88 247 MET A CA 1
ATOM 1983 C C . MET A 1 247 ? 13.046 -13.312 -0.697 1.00 94.88 247 MET A C 1
ATOM 1985 O O . MET A 1 247 ? 12.629 -13.082 0.441 1.00 94.88 247 MET A O 1
ATOM 1989 N N . LEU A 1 248 ? 12.467 -14.224 -1.484 1.00 95.25 248 LEU A N 1
ATOM 1990 C CA . LEU A 1 248 ? 11.322 -15.037 -1.071 1.00 95.25 248 LEU A CA 1
ATOM 1991 C C . LEU A 1 248 ? 11.668 -15.949 0.116 1.00 95.25 248 LEU A C 1
ATOM 1993 O O . LEU A 1 248 ? 10.930 -15.977 1.105 1.00 95.25 248 LEU A O 1
ATOM 1997 N N . CYS A 1 249 ? 12.812 -16.633 0.065 1.00 96.06 249 CYS A N 1
ATOM 1998 C CA . CYS A 1 249 ? 13.324 -17.450 1.165 1.00 96.06 249 CYS A CA 1
ATOM 1999 C C . CYS A 1 249 ? 13.527 -16.616 2.437 1.00 96.06 249 CYS A C 1
ATOM 2001 O O . CYS A 1 249 ? 13.117 -17.039 3.519 1.00 96.06 249 CYS A O 1
ATOM 2003 N N . CYS A 1 250 ? 14.077 -15.403 2.320 1.00 95.88 250 CYS A N 1
ATOM 2004 C CA . CYS A 1 250 ? 14.212 -14.475 3.443 1.00 95.88 250 CYS A CA 1
ATOM 2005 C C . CYS A 1 250 ? 12.855 -14.088 4.053 1.00 95.88 250 CYS A C 1
ATOM 2007 O O . CYS A 1 250 ? 12.736 -14.038 5.278 1.00 95.88 250 CYS A O 1
ATOM 2009 N N . LEU A 1 251 ? 11.822 -13.848 3.237 1.00 95.25 251 LEU A N 1
ATOM 2010 C CA . LEU A 1 251 ? 10.472 -13.535 3.725 1.00 95.25 251 LEU A CA 1
ATOM 2011 C C . LEU A 1 251 ? 9.839 -14.717 4.476 1.00 95.25 251 LEU A C 1
ATOM 2013 O O . LEU A 1 251 ? 9.241 -14.518 5.537 1.00 95.25 251 LEU A O 1
ATOM 2017 N N . VAL A 1 252 ? 9.998 -15.944 3.967 1.00 94.88 252 VAL A N 1
ATOM 2018 C CA . VAL A 1 252 ? 9.531 -17.166 4.648 1.00 94.88 252 VAL A CA 1
ATOM 2019 C C . VAL A 1 252 ? 10.282 -17.368 5.962 1.00 94.88 252 VAL A C 1
ATOM 2021 O O . VAL A 1 252 ? 9.653 -17.533 7.010 1.00 94.88 252 VAL A O 1
ATOM 2024 N N . ALA A 1 253 ? 11.616 -17.299 5.934 1.00 96.19 253 ALA A N 1
ATOM 2025 C CA . ALA A 1 253 ? 12.454 -17.458 7.118 1.00 96.19 253 ALA A CA 1
ATOM 2026 C C . ALA A 1 253 ? 12.101 -16.421 8.193 1.00 96.19 253 ALA A C 1
ATOM 2028 O O . ALA A 1 253 ? 11.911 -16.774 9.357 1.00 96.19 253 ALA A O 1
ATOM 2029 N N . TYR A 1 254 ? 11.919 -15.156 7.800 1.00 94.38 254 TYR A N 1
ATOM 2030 C CA . TYR A 1 254 ? 11.459 -14.096 8.692 1.00 94.38 254 TYR A CA 1
ATOM 2031 C C . TYR A 1 254 ? 10.126 -14.451 9.366 1.00 94.38 254 TYR A C 1
ATOM 2033 O O . TYR A 1 254 ? 9.999 -14.319 10.588 1.00 94.38 254 TYR A O 1
ATOM 2041 N N . MET A 1 255 ? 9.134 -14.925 8.605 1.00 93.38 255 MET A N 1
ATOM 2042 C CA . MET A 1 255 ? 7.832 -15.308 9.162 1.00 93.38 255 MET A CA 1
ATOM 2043 C C . MET A 1 255 ? 7.956 -16.455 10.163 1.00 93.38 255 MET A C 1
ATOM 2045 O O . MET A 1 255 ? 7.434 -16.348 11.272 1.00 93.38 255 MET A O 1
ATOM 2049 N N . VAL A 1 256 ? 8.687 -17.515 9.817 1.00 94.56 256 VAL A N 1
ATOM 2050 C CA . VAL A 1 256 ? 8.881 -18.675 10.701 1.00 94.56 256 VAL A CA 1
ATOM 2051 C C . VAL A 1 256 ? 9.585 -18.259 11.991 1.00 94.56 256 VAL A C 1
ATOM 2053 O O . VAL A 1 256 ? 9.057 -18.485 13.080 1.00 94.56 256 VAL A O 1
ATOM 2056 N N . ILE A 1 257 ? 10.735 -17.585 11.883 1.00 95.38 257 ILE A N 1
ATOM 2057 C CA . ILE A 1 257 ? 11.537 -17.162 13.039 1.00 95.38 257 ILE A CA 1
ATOM 2058 C C . ILE A 1 257 ? 10.716 -16.258 13.960 1.00 95.38 257 ILE A C 1
ATOM 2060 O O . ILE A 1 257 ? 10.702 -16.448 15.177 1.00 95.38 257 ILE A O 1
ATOM 2064 N N . THR A 1 258 ? 10.004 -15.280 13.398 1.00 93.12 258 THR A N 1
ATOM 2065 C CA . THR A 1 258 ? 9.247 -14.331 14.218 1.00 93.12 258 THR A CA 1
ATOM 2066 C C . THR A 1 258 ? 8.011 -14.961 14.860 1.00 93.12 258 THR A C 1
ATOM 2068 O O . THR A 1 258 ? 7.711 -14.613 16.004 1.00 93.12 258 THR A O 1
ATOM 2071 N N .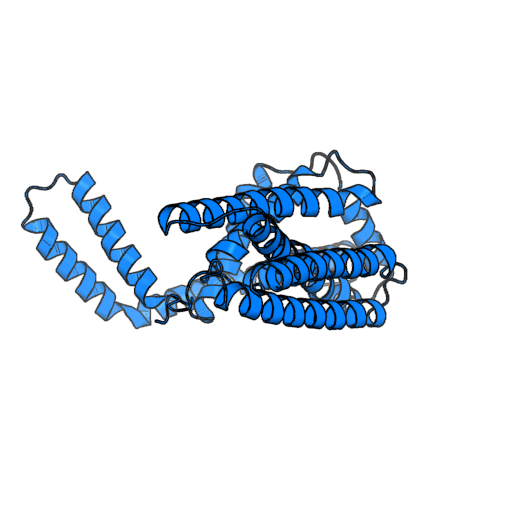 ILE A 1 259 ? 7.326 -15.902 14.198 1.00 91.75 259 ILE A N 1
ATOM 2072 C CA . ILE A 1 259 ? 6.213 -16.664 14.789 1.00 91.75 259 ILE A CA 1
ATOM 2073 C C . ILE A 1 259 ? 6.704 -17.529 15.949 1.00 91.75 259 ILE A C 1
ATOM 2075 O O . ILE A 1 259 ? 6.118 -17.470 17.032 1.00 91.75 259 ILE A O 1
ATOM 2079 N N . LEU A 1 260 ? 7.793 -18.279 15.754 1.00 94.38 260 LEU A N 1
ATOM 2080 C CA . LEU A 1 260 ? 8.387 -19.109 16.804 1.00 94.38 260 LEU A CA 1
ATOM 2081 C C . LEU A 1 260 ? 8.795 -18.255 18.006 1.00 94.38 260 LEU A C 1
ATOM 2083 O O . LEU A 1 260 ? 8.394 -18.531 19.137 1.00 94.38 260 LEU A O 1
ATOM 2087 N N . TRP A 1 261 ? 9.503 -17.152 17.757 1.00 94.38 261 TRP A N 1
ATOM 2088 C CA . TRP A 1 261 ? 9.902 -16.219 18.806 1.00 94.38 261 TRP A CA 1
ATOM 2089 C C . TRP A 1 261 ? 8.700 -15.607 19.540 1.00 94.38 261 TRP A C 1
ATOM 2091 O O . TRP A 1 261 ? 8.700 -15.498 20.770 1.00 94.38 261 TRP A O 1
ATOM 2101 N N . TRP A 1 262 ? 7.643 -15.230 18.811 1.00 93.62 262 TRP A N 1
ATOM 2102 C CA . TRP A 1 262 ? 6.414 -14.709 19.407 1.00 93.62 262 TRP A CA 1
ATOM 2103 C C . TRP A 1 262 ? 5.724 -15.751 20.293 1.00 93.62 262 TRP A C 1
ATOM 2105 O O . TRP A 1 262 ? 5.309 -15.406 21.404 1.00 93.62 262 TRP A O 1
ATOM 2115 N N . GLY A 1 263 ? 5.645 -17.003 19.832 1.00 91.19 263 GLY A N 1
ATOM 2116 C CA . GLY A 1 263 ? 5.072 -18.126 20.572 1.00 91.19 263 GLY A CA 1
ATOM 2117 C C . GLY A 1 263 ? 5.839 -18.409 21.861 1.00 91.19 263 GLY A C 1
ATOM 2118 O O . GLY A 1 263 ? 5.239 -18.448 22.932 1.00 91.19 263 GLY A O 1
ATOM 2119 N N . MET A 1 264 ? 7.172 -18.478 21.792 1.00 94.06 264 MET A N 1
ATOM 2120 C CA . MET A 1 264 ? 8.027 -18.645 22.974 1.00 94.06 264 MET A CA 1
ATOM 2121 C C . MET A 1 264 ? 7.809 -17.521 23.990 1.00 94.06 264 MET A C 1
ATOM 2123 O O . MET A 1 264 ? 7.609 -17.782 25.178 1.00 94.06 264 MET A O 1
ATOM 2127 N N . LYS A 1 265 ? 7.776 -16.266 23.521 1.00 93.50 265 LYS A N 1
ATOM 2128 C CA . LYS A 1 265 ? 7.599 -15.084 24.372 1.00 93.50 265 LYS A CA 1
ATOM 2129 C C . LYS A 1 265 ? 6.253 -15.052 25.101 1.00 93.50 265 LYS A C 1
ATOM 2131 O O . LYS A 1 265 ? 6.188 -14.534 26.214 1.00 93.50 265 LYS A O 1
ATOM 2136 N N . HIS A 1 266 ? 5.189 -15.560 24.483 1.00 91.44 266 HIS A N 1
ATOM 2137 C CA . HIS A 1 266 ? 3.838 -15.521 25.051 1.00 91.44 266 HIS A CA 1
ATOM 2138 C C . HIS A 1 266 ? 3.365 -16.872 25.603 1.00 91.44 266 HIS A C 1
ATOM 2140 O O . HIS A 1 266 ? 2.260 -16.922 26.132 1.00 91.44 266 HIS A O 1
ATOM 2146 N N . SER A 1 267 ? 4.194 -17.923 25.551 1.00 92.69 267 SER A N 1
ATOM 2147 C CA . SER A 1 267 ? 3.893 -19.298 25.993 1.00 92.69 267 SER A CA 1
ATOM 2148 C C . SER A 1 267 ? 3.158 -19.355 27.334 1.00 92.69 267 SER A C 1
ATOM 2150 O O . SER A 1 267 ? 1.991 -19.722 27.374 1.00 92.69 267 SER A O 1
ATOM 2152 N N . LYS A 1 268 ? 3.759 -18.836 28.412 1.00 91.44 268 LYS A N 1
ATOM 2153 C CA . LYS A 1 268 ? 3.146 -18.829 29.756 1.00 91.44 268 LYS A CA 1
ATOM 2154 C C . LYS A 1 268 ? 1.778 -18.136 29.803 1.00 91.44 268 LYS A C 1
ATOM 2156 O O . LYS A 1 268 ? 0.879 -18.552 30.530 1.00 91.44 268 LYS A O 1
ATOM 2161 N N . SER A 1 269 ? 1.617 -17.043 29.055 1.00 89.94 269 SER A N 1
ATOM 2162 C CA . SER A 1 269 ? 0.353 -16.301 29.003 1.00 89.94 269 SER A CA 1
ATOM 2163 C C . SER A 1 269 ? -0.693 -17.020 28.153 1.00 89.94 269 SER A C 1
ATOM 2165 O O . SER A 1 269 ? -1.881 -16.922 28.463 1.00 89.94 269 SER A O 1
ATOM 2167 N N . LEU A 1 270 ? -0.268 -17.710 27.095 1.00 86.94 270 LEU A N 1
ATOM 2168 C CA . LEU A 1 270 ? -1.116 -18.564 26.274 1.00 86.94 270 LEU A CA 1
ATOM 2169 C C . LEU A 1 270 ? -1.590 -19.764 27.090 1.00 86.94 270 LEU A C 1
ATOM 2171 O O . LEU A 1 270 ? -2.793 -19.980 27.147 1.00 86.94 270 LEU A O 1
ATOM 2175 N N . ASP A 1 271 ? -0.699 -20.443 27.813 1.00 89.44 271 ASP A N 1
ATOM 2176 C CA . ASP A 1 271 ? -1.039 -21.573 28.686 1.00 89.44 271 ASP A CA 1
ATOM 2177 C C . ASP A 1 271 ? -2.056 -21.166 29.748 1.00 89.44 271 ASP A C 1
ATOM 2179 O O . ASP A 1 271 ? -3.071 -21.832 29.937 1.00 89.44 271 ASP A O 1
ATOM 2183 N N . LYS A 1 272 ? -1.845 -20.013 30.399 1.00 89.44 272 LYS A N 1
ATOM 2184 C CA . LYS A 1 272 ? -2.823 -19.469 31.348 1.00 89.44 272 LYS A CA 1
ATOM 2185 C C . LYS A 1 272 ? -4.178 -19.221 30.681 1.00 89.44 272 LYS A C 1
ATOM 2187 O O . LYS A 1 272 ? -5.201 -19.641 31.208 1.00 89.44 272 LYS A O 1
ATOM 2192 N N . THR A 1 273 ? -4.184 -18.576 29.514 1.00 85.31 273 THR A N 1
ATOM 2193 C CA . THR A 1 273 ? -5.420 -18.277 28.773 1.00 85.31 273 THR A CA 1
ATOM 2194 C C . THR A 1 273 ? -6.146 -19.560 28.366 1.00 85.31 273 THR A C 1
ATOM 2196 O O . THR A 1 273 ? -7.361 -19.639 28.511 1.00 85.31 273 THR A O 1
ATOM 2199 N N . LEU A 1 274 ? -5.413 -20.574 27.901 1.00 86.12 274 LEU A N 1
ATOM 2200 C CA . LEU A 1 274 ? -5.946 -21.878 27.511 1.00 86.12 274 LEU A CA 1
ATOM 2201 C C . LEU A 1 274 ? -6.506 -22.646 28.712 1.00 86.12 274 LEU A C 1
ATOM 2203 O O . LEU A 1 274 ? -7.598 -23.195 28.610 1.00 86.12 274 LEU A O 1
ATOM 2207 N N . ASN A 1 275 ? -5.826 -22.619 29.858 1.00 88.19 275 ASN A N 1
ATOM 2208 C CA . ASN A 1 275 ? -6.316 -23.226 31.096 1.00 88.19 275 ASN A CA 1
ATOM 2209 C C . ASN A 1 275 ? -7.583 -22.529 31.616 1.00 88.19 275 ASN A C 1
ATOM 2211 O O . ASN A 1 275 ? -8.522 -23.194 32.053 1.00 88.19 275 ASN A O 1
ATOM 2215 N N . ASP A 1 276 ? -7.638 -21.196 31.553 1.00 86.44 276 ASP A N 1
ATOM 2216 C CA . ASP A 1 276 ? -8.823 -20.425 31.947 1.00 86.44 276 ASP A CA 1
ATOM 2217 C C . ASP A 1 276 ? -10.007 -20.714 31.011 1.00 86.44 276 ASP A C 1
ATOM 2219 O O . ASP A 1 276 ? -11.143 -20.861 31.459 1.00 86.44 276 ASP A O 1
ATOM 2223 N N . ILE A 1 277 ? -9.739 -20.828 29.708 1.00 82.25 277 ILE A N 1
ATOM 2224 C CA . ILE A 1 277 ? -10.699 -21.263 28.692 1.00 82.25 277 ILE A CA 1
ATOM 2225 C C . ILE A 1 277 ? -11.212 -22.675 29.020 1.00 82.25 277 ILE A C 1
ATOM 2227 O O . ILE A 1 277 ? -12.422 -22.864 29.130 1.00 82.25 277 ILE A O 1
ATOM 2231 N N . ASP A 1 278 ? -10.323 -23.647 29.229 1.00 83.88 278 ASP A N 1
ATOM 2232 C CA . ASP A 1 278 ? -10.682 -25.044 29.503 1.00 83.88 278 ASP A CA 1
ATOM 2233 C C . ASP A 1 278 ? -11.568 -25.169 30.750 1.00 83.88 278 ASP A C 1
ATOM 2235 O O . ASP A 1 278 ? -12.627 -25.793 30.698 1.00 83.88 278 ASP A O 1
ATOM 2239 N N . LYS A 1 279 ? -11.222 -24.467 31.838 1.00 86.44 279 LYS A N 1
ATOM 2240 C CA . LYS A 1 279 ? -12.049 -24.411 33.056 1.00 86.44 279 LYS A CA 1
ATOM 2241 C C . LYS A 1 279 ? -13.444 -23.838 32.802 1.00 86.44 279 LYS A C 1
ATOM 2243 O O . LYS A 1 279 ? -14.422 -24.366 33.326 1.00 86.44 279 LYS A O 1
ATOM 2248 N N . ARG A 1 280 ? -13.557 -22.769 32.002 1.00 83.62 280 ARG A N 1
ATOM 2249 C CA . ARG A 1 280 ? -14.858 -22.163 31.662 1.00 83.62 280 ARG A CA 1
ATOM 2250 C C . ARG A 1 280 ? -15.741 -23.103 30.844 1.00 83.62 280 ARG A C 1
ATOM 2252 O O . ARG A 1 280 ? -16.955 -23.079 31.022 1.00 83.62 280 ARG A O 1
ATOM 2259 N N . TYR A 1 281 ? -15.152 -23.893 29.945 1.00 80.19 281 TYR A N 1
ATOM 2260 C CA . TYR A 1 281 ? -15.916 -24.721 29.009 1.00 80.19 281 TYR A CA 1
ATOM 2261 C C . TYR A 1 281 ? -16.187 -26.142 29.515 1.00 80.19 281 TYR A C 1
ATOM 2263 O O . TYR A 1 281 ? -17.266 -26.660 29.234 1.00 80.19 281 TYR A O 1
ATOM 2271 N N . LYS A 1 282 ? -15.297 -26.743 30.317 1.00 78.31 282 LYS A N 1
ATOM 2272 C CA . LYS A 1 282 ? -15.549 -28.043 30.971 1.00 78.31 282 LYS A CA 1
ATOM 2273 C C . LYS A 1 282 ? -16.764 -28.023 31.896 1.00 78.31 282 LYS A C 1
ATOM 2275 O O . LYS A 1 282 ? -17.471 -29.015 31.984 1.00 78.31 282 LYS A O 1
ATOM 2280 N N . ASN A 1 283 ? -17.032 -26.881 32.523 1.00 72.19 283 ASN A N 1
ATOM 2281 C CA . ASN A 1 283 ? -18.160 -26.707 33.441 1.00 72.19 283 ASN A CA 1
ATOM 2282 C C . ASN A 1 283 ? -19.434 -26.195 32.749 1.00 72.19 283 ASN A C 1
ATOM 2284 O O . ASN A 1 283 ? -20.390 -25.821 33.421 1.00 72.19 283 ASN A O 1
ATOM 2288 N N . SER A 1 284 ? -19.447 -26.119 31.417 1.00 73.25 284 SER A N 1
ATOM 2289 C CA . SER A 1 284 ? -20.588 -25.606 30.664 1.00 73.25 284 SER A CA 1
ATOM 2290 C C . SER A 1 284 ? -21.287 -26.722 29.897 1.00 73.25 284 SER A C 1
ATOM 2292 O O . SER A 1 284 ? -20.631 -27.467 29.176 1.00 73.25 284 SER A O 1
ATOM 2294 N N . GLU A 1 285 ? -22.619 -26.782 29.954 1.00 83.62 285 GLU A N 1
ATOM 2295 C CA . GLU A 1 285 ? -23.450 -27.686 29.134 1.00 83.62 285 GLU A CA 1
ATOM 2296 C C . GLU A 1 285 ? -23.509 -27.258 27.649 1.00 83.62 285 GLU A C 1
ATOM 2298 O O . GLU A 1 285 ? -24.527 -27.360 26.967 1.00 83.62 285 GLU A O 1
ATOM 2303 N N . MET A 1 286 ? -22.423 -26.695 27.117 1.00 81.81 286 MET A N 1
ATOM 2304 C CA . MET A 1 286 ? -22.381 -26.212 25.742 1.00 81.81 286 MET A CA 1
ATOM 2305 C C . MET A 1 286 ? -22.031 -27.329 24.763 1.00 81.81 286 MET A C 1
ATOM 2307 O O . MET A 1 286 ? -21.134 -28.136 24.988 1.00 81.81 286 MET A O 1
ATOM 2311 N N . SER A 1 287 ? -22.674 -27.297 23.592 1.00 85.31 287 SER A N 1
ATOM 2312 C CA . SER A 1 287 ? -22.289 -28.170 22.481 1.00 85.31 287 SER A CA 1
ATOM 2313 C C . SER A 1 287 ? -20.824 -27.950 22.071 1.00 85.31 287 SER A C 1
ATOM 2315 O O . SER A 1 287 ? -20.313 -26.821 22.083 1.00 85.31 287 SER A O 1
ATOM 2317 N N . ARG A 1 288 ? -20.162 -29.018 21.606 1.00 81.25 288 ARG A N 1
ATOM 2318 C CA . ARG A 1 288 ? -18.761 -28.994 21.144 1.00 81.25 288 ARG A CA 1
ATOM 2319 C C . ARG A 1 288 ? -18.493 -27.901 20.101 1.00 81.25 288 ARG A C 1
ATOM 2321 O O . ARG A 1 288 ? -17.467 -27.228 20.161 1.00 81.25 288 ARG A O 1
ATOM 2328 N N . ARG A 1 289 ? -19.426 -27.678 19.167 1.00 84.19 289 ARG A N 1
ATOM 2329 C CA . ARG A 1 289 ? -19.310 -26.639 18.127 1.00 84.19 289 ARG A CA 1
ATOM 2330 C C . ARG A 1 289 ? -19.295 -25.233 18.731 1.00 84.19 289 ARG A C 1
ATOM 2332 O O . ARG A 1 289 ? -18.490 -24.395 18.321 1.00 84.19 289 ARG A O 1
ATOM 2339 N N . THR A 1 290 ? -20.160 -24.979 19.713 1.00 84.88 290 THR A N 1
ATOM 2340 C CA . THR A 1 290 ? -20.220 -23.694 20.423 1.00 84.88 290 THR A CA 1
ATOM 2341 C C . THR A 1 290 ? -18.949 -23.456 21.236 1.00 84.88 290 THR A C 1
ATOM 2343 O O . THR A 1 290 ? -18.407 -22.351 21.189 1.00 84.88 290 THR A O 1
ATOM 2346 N N . ALA A 1 291 ? -18.440 -24.487 21.918 1.00 80.25 291 ALA A N 1
ATOM 2347 C CA . ALA A 1 291 ? -17.193 -24.411 22.675 1.00 80.25 291 ALA A CA 1
ATOM 2348 C C . ALA A 1 291 ? -16.003 -24.056 21.767 1.00 80.25 291 ALA A C 1
ATOM 2350 O O . ALA A 1 291 ? -15.334 -23.056 22.011 1.00 80.25 291 ALA A O 1
ATOM 2351 N N . ILE A 1 292 ? -15.804 -24.779 20.656 1.00 82.88 292 ILE A N 1
ATOM 2352 C CA . ILE A 1 292 ? -14.723 -24.500 19.689 1.00 82.88 292 ILE A CA 1
ATOM 2353 C C . ILE A 1 292 ? -14.800 -23.062 19.163 1.00 82.88 292 ILE A C 1
ATOM 2355 O O . ILE A 1 292 ? -13.791 -22.355 19.133 1.00 82.88 292 ILE A O 1
ATOM 2359 N N . LYS A 1 293 ? -15.998 -22.595 18.784 1.00 87.06 293 LYS A N 1
ATOM 2360 C CA . LYS A 1 293 ? -16.189 -21.222 18.299 1.00 87.06 293 LYS A CA 1
ATOM 2361 C C . LYS A 1 293 ? -15.778 -20.191 19.350 1.00 87.06 293 LYS A C 1
ATOM 2363 O O . LYS A 1 293 ? -15.124 -19.209 19.007 1.00 87.06 293 LYS A O 1
ATOM 2368 N N . LYS A 1 294 ? -16.152 -20.391 20.616 1.00 84.06 294 LYS A N 1
ATOM 2369 C CA . LYS A 1 294 ? -15.791 -19.455 21.683 1.00 84.06 294 LYS A CA 1
ATOM 2370 C C . LYS A 1 294 ? -14.301 -19.512 22.038 1.00 84.06 294 LYS A C 1
ATOM 2372 O O . LYS A 1 294 ? -13.703 -18.456 22.197 1.00 84.06 294 LYS A O 1
ATOM 2377 N N . ILE A 1 295 ? -13.686 -20.698 22.056 1.00 84.75 295 ILE A N 1
ATOM 2378 C CA . ILE A 1 295 ? -12.229 -20.865 22.212 1.00 84.75 295 ILE A CA 1
ATOM 2379 C C . ILE A 1 295 ? -11.486 -20.052 21.144 1.00 84.75 295 ILE A C 1
ATOM 2381 O O . ILE A 1 295 ? -10.587 -19.275 21.460 1.00 84.75 295 ILE A O 1
ATOM 2385 N N . TYR A 1 296 ? -11.902 -20.177 19.881 1.00 86.62 296 TYR A N 1
ATOM 2386 C CA . TYR A 1 296 ? -11.327 -19.409 18.780 1.00 86.62 296 TYR A CA 1
ATOM 2387 C C . TYR A 1 296 ? -11.474 -17.893 18.990 1.00 86.62 296 TYR A C 1
ATOM 2389 O O . TYR A 1 296 ? -10.512 -17.145 18.812 1.00 86.62 296 TYR A O 1
ATOM 2397 N N . ILE A 1 297 ? -12.655 -17.424 19.407 1.00 87.94 297 ILE A N 1
ATOM 2398 C CA . ILE A 1 297 ? -12.895 -16.002 19.704 1.00 87.94 297 ILE A CA 1
ATOM 2399 C C . ILE A 1 297 ? -11.990 -15.514 20.846 1.00 87.94 297 ILE A C 1
ATOM 2401 O O . ILE A 1 297 ? -11.395 -14.443 20.731 1.00 87.94 297 ILE A O 1
ATOM 2405 N N . ASP A 1 298 ? -11.839 -16.291 21.917 1.00 86.19 298 ASP A N 1
ATOM 2406 C CA . ASP A 1 298 ? -11.022 -15.914 23.074 1.00 86.19 298 ASP A CA 1
ATOM 2407 C C . ASP A 1 298 ? -9.530 -15.829 22.696 1.00 86.19 298 ASP A C 1
ATOM 2409 O O . ASP A 1 298 ? -8.871 -14.824 22.981 1.00 86.19 298 ASP A O 1
ATOM 2413 N N . ILE A 1 299 ? -9.006 -16.828 21.974 1.00 86.38 299 ILE A N 1
ATOM 2414 C CA . ILE A 1 299 ? -7.611 -16.845 21.498 1.00 86.38 299 ILE A CA 1
ATOM 2415 C C . ILE A 1 299 ? -7.351 -15.687 20.525 1.00 86.38 299 ILE A C 1
ATOM 2417 O O . ILE A 1 299 ? -6.361 -14.965 20.657 1.00 86.38 299 ILE A O 1
ATOM 2421 N N . THR A 1 300 ? -8.242 -15.465 19.557 1.00 86.00 300 THR A N 1
ATOM 2422 C CA . THR A 1 300 ? -8.087 -14.366 18.588 1.00 86.00 300 THR A CA 1
ATOM 2423 C C . THR A 1 300 ? -8.193 -12.996 19.254 1.00 86.00 300 THR A C 1
ATOM 2425 O O . THR A 1 300 ? -7.447 -12.083 18.894 1.00 86.00 300 THR A O 1
ATOM 2428 N N . SER A 1 301 ? -9.055 -12.846 20.264 1.00 87.12 301 SER A N 1
ATOM 2429 C CA . SER A 1 301 ? -9.144 -11.636 21.085 1.00 87.12 301 SER A CA 1
ATOM 2430 C C . SER A 1 301 ? -7.837 -11.374 21.835 1.00 87.12 301 SER A C 1
ATOM 2432 O O . SER A 1 301 ? -7.324 -10.254 21.789 1.00 87.12 301 SER A O 1
ATOM 2434 N N . TYR A 1 302 ? -7.239 -12.406 22.442 1.00 87.81 302 TYR A N 1
ATOM 2435 C CA . TYR A 1 302 ? -5.930 -12.302 23.089 1.00 87.81 302 TYR A CA 1
ATOM 2436 C C . TYR A 1 302 ? -4.836 -11.864 22.104 1.00 87.81 302 TYR A C 1
ATOM 2438 O O . TYR A 1 302 ? -4.144 -10.873 22.351 1.00 87.81 302 TYR A O 1
ATOM 2446 N N . ILE A 1 303 ? -4.712 -12.537 20.953 1.00 86.81 303 ILE A N 1
ATOM 2447 C CA . ILE A 1 303 ? -3.724 -12.185 19.919 1.00 86.81 303 ILE 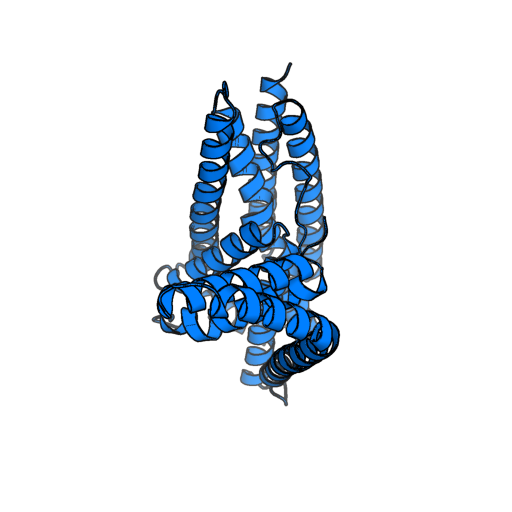A CA 1
ATOM 2448 C C . ILE A 1 303 ? -3.918 -10.730 19.481 1.00 86.81 303 ILE A C 1
ATOM 2450 O O . ILE A 1 303 ? -2.965 -9.948 19.466 1.00 86.81 303 ILE A O 1
ATOM 2454 N N . LYS A 1 304 ? -5.164 -10.331 19.204 1.00 86.00 304 LYS A N 1
ATOM 2455 C CA . LYS A 1 304 ? -5.508 -8.956 18.833 1.00 86.00 304 LYS A CA 1
ATOM 2456 C C . LYS A 1 304 ? -5.058 -7.959 19.898 1.00 86.00 304 LYS A C 1
ATOM 2458 O O . LYS A 1 304 ? -4.471 -6.943 19.541 1.00 86.00 304 LYS A O 1
ATOM 2463 N N . GLN A 1 305 ? -5.274 -8.238 21.183 1.00 86.94 305 GLN A N 1
ATOM 2464 C CA . GLN A 1 305 ? -4.804 -7.379 22.275 1.00 86.94 305 GLN A CA 1
ATOM 2465 C C . GLN A 1 305 ? -3.274 -7.260 22.303 1.00 86.94 305 GLN A C 1
ATOM 2467 O O . GLN A 1 305 ? -2.745 -6.169 22.513 1.00 86.94 305 GLN A O 1
ATOM 2472 N N . GLN A 1 306 ? -2.546 -8.341 22.008 1.00 88.81 306 GLN A N 1
ATOM 2473 C CA . GLN A 1 306 ? -1.085 -8.292 21.906 1.00 88.81 306 GLN A CA 1
ATOM 2474 C C . GLN A 1 306 ? -0.595 -7.487 20.698 1.00 88.81 306 GLN A C 1
ATOM 2476 O O . GLN A 1 306 ? 0.500 -6.903 20.749 1.00 88.81 306 GLN A O 1
ATOM 2481 N N . MET A 1 307 ? -1.381 -7.446 19.620 1.00 86.19 307 MET A N 1
ATOM 2482 C CA . MET A 1 307 ? -1.037 -6.755 18.377 1.00 86.19 307 MET A CA 1
ATOM 2483 C C . MET A 1 307 ? -1.172 -5.238 18.447 1.00 86.19 307 MET A C 1
ATOM 2485 O O . MET A 1 307 ? -0.527 -4.530 17.671 1.00 86.19 307 MET A O 1
ATOM 2489 N N . ILE A 1 308 ? -1.965 -4.734 19.387 1.00 85.06 308 ILE A N 1
ATOM 2490 C CA . ILE A 1 308 ? -2.421 -3.348 19.387 1.00 85.06 308 ILE A CA 1
ATOM 2491 C C . ILE A 1 308 ? -1.786 -2.543 20.526 1.00 85.06 308 ILE A C 1
ATOM 2493 O O . ILE A 1 308 ? -1.453 -3.086 21.579 1.00 85.06 308 ILE A O 1
ATOM 2497 N N . THR A 1 309 ? -1.591 -1.246 20.319 1.00 77.19 309 THR A N 1
ATOM 2498 C CA . THR A 1 309 ? -1.347 -0.259 21.382 1.00 77.19 309 THR A CA 1
ATOM 2499 C C . THR A 1 309 ? -2.609 0.572 21.566 1.00 77.19 309 THR A C 1
ATOM 2501 O O . THR A 1 309 ? -3.220 0.956 20.563 1.00 77.19 309 THR A O 1
ATOM 2504 N N . ARG A 1 310 ? -2.995 0.798 22.826 1.00 59.41 310 ARG A N 1
ATOM 2505 C CA . ARG A 1 310 ? -4.012 1.786 23.203 1.00 59.41 310 ARG A CA 1
ATOM 2506 C C . ARG A 1 310 ? -3.411 3.185 23.165 1.00 59.41 310 ARG A C 1
ATOM 2508 O O . ARG A 1 310 ? -2.193 3.283 23.436 1.00 59.41 310 ARG A O 1
#

Organism: NCBI:txid246432